Protein AF-0000000087150472 (afdb_homodimer)

Nearest PDB structures (foldseek):
  4ea3-assembly1_A  TM=4.126E-01  e=7.670E+00  Escherichia coli
  6quz-assembly1_B  TM=2.600E-01  e=6.649E+00  Thermotoga maritima MSB8
  4ea3-assembly1_A  TM=4.124E-01  e=7.670E+00  Escherichia coli
  6quz-assembly1_B  TM=2.600E-01  e=6.649E+00  Thermotoga maritima MSB8

InterPro domains:
  IPR013901 Anthrone oxygenase [PF08592] (59-153)

Sequence (322 aa):
MRQLLTSGLLWFSAIGCGLIAGLYFAFSAFIMTSLGRIDQSAGISAMNAINVDILRSLFMPLFLGTTLACAALVLLASLQWQEPGALAMICGGVIYVVGMFVVTMVFNVPLNDRLAATDPASSAAAPIWARHLTDWTFWNHVRTVASTAAMVLFMVAIAQRMRQLLTSGLLWFSAIGCGLIAGLYFAFSAFIMTSLGRIDQSAGISAMNAINVDILRSLFMPLFLGTTLACAALVLLASLQWQEPGALAMICGGVI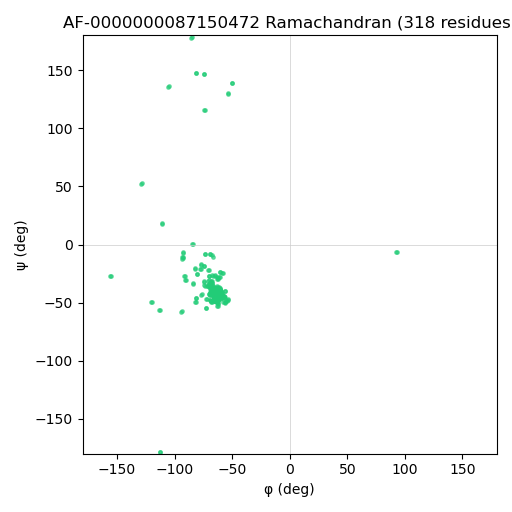YVVGMFVVTMVFNVPLNDRLAATDPASSAAAPIWARHLTDWTFWNHVRTVASTAAMVLFMVAIAQR

Radius of gyration: 20.34 Å; Cα contacts (8 Å, |Δi|>4): 509; chains: 2; bounding box: 43×60×44 Å

Solvent-accessible surface area (backbone atoms only — not comparable to full-atom values): 14847 Å² total; per-residue (Å²): 109,66,67,58,49,52,50,52,39,39,53,51,27,23,52,38,24,17,31,52,15,6,30,34,38,39,43,58,47,16,43,52,61,21,34,68,69,45,58,63,43,40,23,46,50,45,51,48,33,30,65,56,37,38,69,76,24,68,51,39,60,49,53,54,49,29,48,51,34,23,51,50,37,28,55,56,21,66,76,39,54,83,44,70,32,15,63,34,31,30,53,18,16,50,36,26,45,50,38,28,51,48,41,36,65,70,52,42,48,53,53,49,52,56,54,64,73,42,55,54,85,41,82,75,26,55,66,55,47,54,46,44,63,48,55,44,40,52,55,34,44,44,25,19,52,21,17,42,51,18,18,52,26,27,50,51,19,51,52,56,99,109,66,66,59,51,51,51,50,38,40,53,51,27,24,52,38,24,18,32,51,14,6,30,35,38,39,42,59,47,16,43,51,61,21,33,68,68,46,58,63,43,38,24,48,51,44,51,47,34,30,65,57,36,37,67,75,25,68,50,41,61,48,53,54,48,28,47,50,36,22,51,49,38,28,54,55,21,66,77,40,55,84,44,71,32,16,64,33,31,30,52,17,15,50,37,26,43,50,37,28,52,48,42,36,64,71,50,42,48,55,53,50,52,57,55,65,72,44,54,53,85,40,80,76,27,55,66,55,49,54,46,44,63,48,56,44,41,54,55,34,45,44,25,18,52,22,17,42,51,17,18,51,25,27,49,51,20,51,51,56,100

Foldseek 3Di:
DLVVLLLVLLVLLLVLLVVQLVVLCVCLVPLLVVLVVDQQLSSLVVLLVCVVVCCVDPNVCSVVVSLVSLVVLLVSLVVVVVDQLSVLSNLLSVLQNVQAVVLCVPFQVVLSVVSNPDDSPDPVNVVSSVCCSPRNSVSSVSNNVSSNSSSVSSVNRSVRD/DLVVLLLVLLVLLLVLLVVQLVVLCVCLVPLLVVLVVDQQLSSLVVLLVCVVVCCVDPNVCSVVVSLVSLVVLLVSLVVVVVDQLSVLSNLLSVLQNVQAVVLCVPFQVVLSVVSNPDDSPDPVNVVSSVCCSPRNSVSSVSNNVSSNSSSVSSVNRSVRD

Secondary structure (DSSP, 8-state):
-HHHHHHHHHHHHHHHHHHHHHHHHHIIIIIHHHHHHS-HHHHHHHHHHHHHHGGGSTHHHHHHHHHHHHHHHHHHHHHTTTSTTHHHHHHHHHHHIIIIIIHIIIIIHHHHHHHHTS-TTSTTHHHHHHHIIIIIHHHHHHHHHHHHHHHHHHHHHHHH-/-HHHHHHHHHHHHHHHHHHHHHHHHHIIIIIHHHHHHS-HHHHHHHHHHHHHHGGGSTHHHHHHHHHHHHHHHHHHHHHTTTSTTHHHHHHHHHHHIIIIIIHIIIIIHHHHHHHHTS-TTSTTHHHHHHHIIIIIHHHHHHHHHHHHHHHHHHHHHHHH-

pLDDT: mean 96.95, std 3.51, range [75.75, 98.94]

Organism: NCBI:txid2511166

Structure (mmCIF, N/CA/C/O backbone):
data_AF-0000000087150472-model_v1
#
loop_
_entity.id
_entity.type
_entity.pdbx_description
1 polymer 'DUF1772 domain-containing protein'
#
loop_
_atom_site.group_PDB
_atom_site.id
_atom_site.type_symbol
_atom_site.label_atom_id
_atom_site.label_alt_id
_atom_site.label_comp_id
_atom_site.label_asym_id
_atom_site.label_entity_id
_atom_site.label_seq_id
_atom_site.pdbx_PDB_ins_code
_atom_site.Cartn_x
_atom_site.Cartn_y
_atom_site.Cartn_z
_atom_site.occupancy
_atom_site.B_iso_or_equiv
_atom_site.auth_seq_id
_atom_site.auth_comp_id
_atom_site.auth_asym_id
_atom_site.auth_atom_id
_atom_site.pdbx_PDB_model_num
ATOM 1 N N . MET A 1 1 ? 14.82 -29.656 0.927 1 76.44 1 MET A N 1
ATOM 2 C CA . MET A 1 1 ? 15.039 -28.547 1.848 1 76.44 1 MET A CA 1
ATOM 3 C C . MET A 1 1 ? 15.203 -27.234 1.088 1 76.44 1 MET A C 1
ATOM 5 O O . MET A 1 1 ? 14.531 -26.25 1.396 1 76.44 1 MET A O 1
ATOM 9 N N . ARG A 1 2 ? 15.867 -27.266 0.11 1 79.62 2 ARG A N 1
ATOM 10 C CA . ARG A 1 2 ? 16.109 -26.078 -0.69 1 79.62 2 ARG A CA 1
ATOM 11 C C . ARG A 1 2 ? 14.844 -25.641 -1.414 1 79.62 2 ARG A C 1
ATOM 13 O O . ARG A 1 2 ? 14.57 -24.438 -1.526 1 79.62 2 ARG A O 1
ATOM 20 N N . GLN A 1 3 ? 14.039 -26.578 -1.808 1 82.81 3 GLN A N 1
ATOM 21 C CA . GLN A 1 3 ? 12.805 -26.266 -2.52 1 82.81 3 GLN A CA 1
ATOM 22 C C . GLN A 1 3 ? 11.789 -25.594 -1.597 1 82.81 3 GLN A C 1
ATOM 24 O O . GLN A 1 3 ? 11.086 -24.672 -2.008 1 82.81 3 GLN A O 1
ATOM 29 N N . LEU A 1 4 ? 11.805 -26.062 -0.369 1 87.94 4 LEU A N 1
ATOM 30 C CA . LEU A 1 4 ? 10.898 -25.469 0.61 1 87.94 4 LEU A CA 1
ATOM 31 C C . LEU A 1 4 ? 11.32 -24.047 0.954 1 87.94 4 LEU A C 1
ATOM 33 O O . LEU A 1 4 ? 10.477 -23.156 1.11 1 87.94 4 LEU A O 1
ATOM 37 N N . LEU A 1 5 ? 12.609 -23.859 1.033 1 91.75 5 LEU A N 1
ATOM 38 C CA . LEU A 1 5 ? 13.148 -22.547 1.329 1 91.75 5 LEU A CA 1
ATOM 39 C C . LEU A 1 5 ? 12.844 -21.562 0.197 1 91.75 5 LEU A C 1
ATOM 41 O O . LEU A 1 5 ? 12.375 -20.453 0.439 1 91.75 5 LEU A O 1
ATOM 45 N N . THR A 1 6 ? 13.039 -21.984 -0.989 1 94.31 6 THR A N 1
ATOM 46 C CA . THR A 1 6 ? 12.797 -21.125 -2.146 1 94.31 6 THR A CA 1
ATOM 47 C C . THR A 1 6 ? 11.312 -20.781 -2.26 1 94.31 6 THR A C 1
ATOM 49 O O . THR A 1 6 ? 10.961 -19.625 -2.533 1 94.31 6 THR A O 1
ATOM 52 N N . SER A 1 7 ? 10.539 -21.797 -2.002 1 95.62 7 SER A N 1
ATOM 53 C CA . SER A 1 7 ? 9.102 -21.562 -2.061 1 95.62 7 SER A CA 1
ATOM 54 C C . SER A 1 7 ? 8.664 -20.562 -0.995 1 95.62 7 SER A C 1
ATOM 56 O O . SER A 1 7 ? 7.879 -19.656 -1.276 1 95.62 7 SER A O 1
ATOM 58 N N . GLY A 1 8 ? 9.148 -20.719 0.208 1 97.62 8 GLY A N 1
ATOM 59 C CA . GLY A 1 8 ? 8.828 -19.781 1.281 1 97.62 8 GLY A CA 1
ATOM 60 C C . GLY A 1 8 ? 9.281 -18.359 0.994 1 97.62 8 GLY A C 1
ATOM 61 O O . GLY A 1 8 ? 8.531 -17.422 1.229 1 97.62 8 GLY A O 1
ATOM 62 N N . LEU A 1 9 ? 10.461 -18.234 0.504 1 98 9 LEU A N 1
ATOM 63 C CA . LEU A 1 9 ? 11 -16.922 0.163 1 98 9 LEU A CA 1
ATOM 64 C C . LEU A 1 9 ? 10.195 -16.281 -0.96 1 98 9 LEU A C 1
ATOM 66 O O . LEU A 1 9 ? 9.984 -15.062 -0.959 1 98 9 LEU A O 1
ATOM 70 N N . LEU A 1 10 ? 9.805 -17.109 -1.851 1 97.75 10 LEU A N 1
ATOM 71 C CA . LEU A 1 10 ? 9.047 -16.625 -2.996 1 97.75 10 LEU A CA 1
ATOM 72 C C . LEU A 1 10 ? 7.703 -16.047 -2.555 1 97.75 10 LEU A C 1
ATOM 74 O O . LEU A 1 10 ? 7.34 -14.938 -2.941 1 97.75 10 LEU A O 1
ATOM 78 N N . TRP A 1 11 ? 7.016 -16.781 -1.754 1 98.62 11 TRP A N 1
ATOM 79 C CA . TRP A 1 11 ? 5.723 -16.328 -1.252 1 98.62 11 TRP A CA 1
ATOM 80 C C . TRP A 1 11 ? 5.887 -15.078 -0.385 1 98.62 11 TRP A C 1
ATOM 82 O O . TRP A 1 11 ? 5.156 -14.102 -0.547 1 98.62 11 TRP A O 1
ATOM 92 N N . PHE A 1 12 ? 6.828 -15.094 0.468 1 98.81 12 PHE A N 1
ATOM 93 C CA . PHE A 1 12 ? 7.098 -13.953 1.333 1 98.81 12 PHE A CA 1
ATOM 94 C C . PHE A 1 12 ? 7.43 -12.719 0.507 1 98.81 12 PHE A C 1
ATOM 96 O O . PHE A 1 12 ? 6.945 -11.625 0.797 1 98.81 12 PHE A O 1
ATOM 103 N N . SER A 1 13 ? 8.234 -12.875 -0.506 1 98.88 13 SER A N 1
ATOM 104 C CA . SER A 1 13 ? 8.656 -11.75 -1.339 1 98.88 13 SER A CA 1
ATOM 105 C C . SER A 1 13 ? 7.492 -11.211 -2.16 1 98.88 13 SER A C 1
ATOM 107 O O . SER A 1 13 ? 7.359 -9.992 -2.328 1 98.88 13 SER A O 1
ATOM 109 N N . ALA A 1 14 ? 6.648 -12.109 -2.703 1 98.88 14 ALA A N 1
ATOM 110 C CA . ALA A 1 14 ? 5.496 -11.656 -3.475 1 98.88 14 ALA A CA 1
ATOM 111 C C . ALA A 1 14 ? 4.555 -10.82 -2.615 1 98.88 14 ALA A C 1
ATOM 113 O O . ALA A 1 14 ? 4.152 -9.719 -3.014 1 98.88 14 ALA A O 1
ATOM 114 N N . ILE A 1 15 ? 4.305 -11.281 -1.428 1 98.94 15 ILE A N 1
ATOM 115 C CA . ILE A 1 15 ? 3.4 -10.586 -0.516 1 98.94 15 ILE A CA 1
ATOM 116 C C . ILE A 1 15 ? 4.043 -9.281 -0.052 1 98.94 15 ILE A C 1
ATOM 118 O O . ILE A 1 15 ? 3.4 -8.227 -0.071 1 98.94 15 ILE A O 1
ATOM 122 N N . GLY A 1 16 ? 5.289 -9.391 0.354 1 98.94 16 GLY A N 1
ATOM 123 C CA . GLY A 1 16 ? 6 -8.203 0.81 1 98.94 16 GLY A CA 1
ATOM 124 C C . GLY A 1 16 ? 6.098 -7.121 -0.248 1 98.94 16 GLY A C 1
ATOM 125 O O . GLY A 1 16 ? 5.859 -5.945 0.036 1 98.94 16 GLY A O 1
ATOM 126 N N . CYS A 1 17 ? 6.438 -7.508 -1.494 1 98.94 17 CYS A N 1
ATOM 127 C CA . CYS A 1 17 ? 6.516 -6.539 -2.582 1 98.94 17 CYS A CA 1
ATOM 128 C C . CYS A 1 17 ? 5.156 -5.898 -2.838 1 98.94 17 CYS A C 1
ATOM 130 O O . CYS A 1 17 ? 5.078 -4.707 -3.15 1 98.94 17 CYS A O 1
ATOM 132 N N . GLY A 1 18 ? 4.121 -6.656 -2.727 1 98.94 18 GLY A N 1
ATOM 133 C CA . GLY A 1 18 ? 2.787 -6.105 -2.9 1 98.94 18 GLY A CA 1
ATOM 134 C C . GLY A 1 18 ? 2.43 -5.066 -1.857 1 98.94 18 GLY A C 1
ATOM 135 O O . GLY A 1 18 ? 1.93 -3.99 -2.191 1 98.94 18 GLY A O 1
ATOM 136 N N . LEU A 1 19 ? 2.664 -5.375 -0.573 1 98.94 19 LEU A N 1
ATOM 137 C CA . LEU A 1 19 ? 2.373 -4.438 0.507 1 98.94 19 LEU A CA 1
ATOM 138 C C . LEU A 1 19 ? 3.195 -3.164 0.359 1 98.94 19 LEU A C 1
ATOM 140 O O . LEU A 1 19 ? 2.672 -2.061 0.523 1 98.94 19 LEU A O 1
ATOM 144 N N . ILE A 1 20 ? 4.43 -3.334 -0.021 1 98.88 20 ILE A N 1
ATOM 145 C CA . ILE A 1 20 ? 5.328 -2.195 -0.172 1 98.88 20 ILE A CA 1
ATOM 146 C C . ILE A 1 20 ? 4.902 -1.357 -1.375 1 98.88 20 ILE A C 1
ATOM 148 O O . ILE A 1 20 ? 4.902 -0.125 -1.312 1 98.88 20 ILE A O 1
ATOM 152 N N . ALA A 1 21 ? 4.543 -2.01 -2.477 1 98.94 21 ALA A N 1
ATOM 153 C CA . ALA A 1 21 ? 4.051 -1.306 -3.658 1 98.94 21 ALA A CA 1
ATOM 154 C C . ALA A 1 21 ? 2.822 -0.462 -3.32 1 98.94 21 ALA A C 1
ATOM 156 O O . ALA A 1 21 ? 2.727 0.696 -3.732 1 98.94 21 ALA A O 1
ATOM 157 N N . GLY A 1 22 ? 1.906 -1.035 -2.562 1 98.94 22 GLY A N 1
ATOM 158 C CA . GLY A 1 22 ? 0.704 -0.317 -2.174 1 98.94 22 GLY A CA 1
ATOM 159 C C . GLY A 1 22 ? 0.988 0.893 -1.302 1 98.94 22 GLY A C 1
ATOM 160 O O . GLY A 1 22 ? 0.34 1.932 -1.443 1 98.94 22 GLY A O 1
ATOM 161 N N . LEU A 1 23 ? 1.871 0.634 -0.407 1 98.75 23 LEU A N 1
ATOM 162 C CA . LEU A 1 23 ? 2.299 1.725 0.462 1 98.75 23 LEU A CA 1
ATOM 163 C C . LEU A 1 23 ? 2.826 2.898 -0.356 1 98.75 23 LEU A C 1
ATOM 165 O O . LEU A 1 23 ? 2.396 4.039 -0.163 1 98.75 23 LEU A O 1
ATOM 169 N N . TYR A 1 24 ? 3.697 2.682 -1.27 1 98.88 24 TYR A N 1
ATOM 170 C CA . TYR A 1 24 ? 4.25 3.748 -2.096 1 98.88 24 TYR A CA 1
ATOM 171 C C . TYR A 1 24 ? 3.189 4.316 -3.031 1 98.88 24 TYR A C 1
ATOM 173 O O . TYR A 1 24 ? 3.193 5.516 -3.33 1 98.88 24 TYR A O 1
ATOM 181 N N . PHE A 1 25 ? 2.355 3.475 -3.506 1 98.94 25 PHE A N 1
ATOM 182 C CA . PHE A 1 25 ? 1.248 3.912 -4.348 1 98.94 25 PHE A CA 1
ATOM 183 C C . PHE A 1 25 ? 0.401 4.953 -3.627 1 98.94 25 PHE A C 1
ATOM 185 O O . PHE A 1 25 ? -0.038 5.934 -4.234 1 98.94 25 PHE A O 1
ATOM 192 N N . ALA A 1 26 ? 0.172 4.777 -2.35 1 98.81 26 ALA A N 1
ATOM 193 C CA . ALA A 1 26 ? -0.615 5.734 -1.577 1 98.81 26 ALA A CA 1
ATOM 194 C C . ALA A 1 26 ? 0.015 7.121 -1.621 1 98.81 26 ALA A C 1
ATOM 196 O O . ALA A 1 26 ? -0.674 8.117 -1.863 1 98.81 26 ALA A O 1
ATOM 197 N N . PHE A 1 27 ? 1.32 7.164 -1.419 1 98.81 27 PHE A N 1
ATOM 198 C CA . PHE A 1 27 ? 2.014 8.445 -1.451 1 98.81 27 PHE A CA 1
ATOM 199 C C . PHE A 1 27 ? 1.943 9.07 -2.842 1 98.81 27 PHE A C 1
ATOM 201 O O . PHE A 1 27 ? 1.673 10.266 -2.98 1 98.81 27 PHE A O 1
ATOM 208 N N . SER A 1 28 ? 2.092 8.242 -3.863 1 98.81 28 SER A N 1
ATOM 209 C CA . SER A 1 28 ? 2.131 8.727 -5.238 1 98.81 28 SER A CA 1
ATOM 210 C C . SER A 1 28 ? 0.748 9.156 -5.715 1 98.81 28 SER A C 1
ATOM 212 O O . SER A 1 28 ? 0.617 10.125 -6.469 1 98.81 28 SER A O 1
ATOM 214 N N . ALA A 1 29 ? -0.216 8.43 -5.246 1 98.62 29 ALA A N 1
ATOM 215 C CA . ALA A 1 29 ? -1.54 8.609 -5.836 1 98.62 29 ALA A CA 1
ATOM 216 C C . ALA A 1 29 ? -2.27 9.789 -5.195 1 98.62 29 ALA A C 1
ATOM 218 O O . ALA A 1 29 ? -3.018 10.5 -5.867 1 98.62 29 ALA A O 1
ATOM 219 N N . PHE A 1 30 ? -2.033 10.031 -3.861 1 98.69 30 PHE A N 1
ATOM 220 C CA . PHE A 1 30 ? -2.898 11.07 -3.318 1 98.69 30 PHE A CA 1
ATOM 221 C C . PHE A 1 30 ? -2.258 11.727 -2.1 1 98.69 30 PHE A C 1
ATOM 223 O O . PHE A 1 30 ? -2.557 12.875 -1.777 1 98.69 30 PHE A O 1
ATOM 230 N N . ILE A 1 31 ? -1.366 11.047 -1.333 1 98.81 31 ILE A N 1
ATOM 231 C CA . ILE A 1 31 ? -0.87 11.602 -0.08 1 98.81 31 ILE A CA 1
ATOM 232 C C . ILE A 1 31 ? -0.033 12.844 -0.365 1 98.81 31 ILE A C 1
ATOM 234 O O . ILE A 1 31 ? -0.244 13.898 0.248 1 98.81 31 ILE A O 1
ATOM 238 N N . MET A 1 32 ? 0.88 12.742 -1.309 1 98.75 32 MET A N 1
ATOM 239 C CA . MET A 1 32 ? 1.746 13.891 -1.574 1 98.75 32 MET A CA 1
ATOM 240 C C . MET A 1 32 ? 0.949 15.047 -2.162 1 98.75 32 MET A C 1
ATOM 242 O O . MET A 1 32 ? 1.237 16.219 -1.879 1 98.75 32 MET A O 1
ATOM 246 N N . THR A 1 33 ? -0.029 14.703 -3.021 1 98.62 33 THR A N 1
ATOM 247 C CA . THR A 1 33 ? -0.93 15.734 -3.527 1 98.62 33 THR A CA 1
ATOM 248 C C . THR A 1 33 ? -1.637 16.453 -2.379 1 98.62 33 THR A C 1
ATOM 250 O O . THR A 1 33 ? -1.695 17.672 -2.348 1 98.62 33 THR A O 1
ATOM 253 N N . SER A 1 34 ? -2.121 15.758 -1.433 1 98.75 34 SER A N 1
ATOM 254 C CA . SER A 1 34 ? -2.869 16.297 -0.302 1 98.75 34 SER A CA 1
ATOM 255 C C . SER A 1 34 ? -1.979 17.172 0.586 1 98.75 34 SER A C 1
ATOM 257 O O . SER A 1 34 ? -2.367 18.266 0.981 1 98.75 34 SER A O 1
ATOM 259 N N . LEU A 1 35 ? -0.773 16.641 0.856 1 98.38 35 LEU A N 1
ATOM 260 C CA . LEU A 1 35 ? 0.141 17.391 1.717 1 98.38 35 LEU A CA 1
ATOM 261 C C . LEU A 1 35 ? 0.612 18.672 1.033 1 98.38 35 LEU A C 1
ATOM 263 O O . LEU A 1 35 ? 0.861 19.672 1.698 1 98.38 35 LEU A O 1
ATOM 267 N N . GLY A 1 36 ? 0.704 18.625 -0.268 1 97.75 36 GLY A N 1
ATOM 268 C CA . GLY A 1 36 ? 1.103 19.797 -1.021 1 97.75 36 GLY A CA 1
ATOM 269 C C . GLY A 1 36 ? 0.011 20.844 -1.109 1 97.75 36 GLY A C 1
ATOM 270 O O . GLY A 1 36 ? 0.285 22.016 -1.407 1 97.75 36 GLY A O 1
ATOM 271 N N . ARG A 1 37 ? -1.191 20.453 -0.853 1 96.5 37 ARG A N 1
ATOM 272 C CA . ARG A 1 37 ? -2.34 21.328 -1.046 1 96.5 37 ARG A CA 1
ATOM 273 C C . ARG A 1 37 ? -2.666 22.094 0.233 1 96.5 37 ARG A C 1
ATOM 275 O O . ARG A 1 37 ? -3.24 23.188 0.182 1 96.5 37 ARG A O 1
ATOM 282 N N . ILE A 1 38 ? -2.344 21.562 1.404 1 96.62 38 ILE A N 1
ATOM 283 C CA . ILE A 1 38 ? -2.646 22.234 2.666 1 96.62 38 ILE A CA 1
ATOM 284 C C . ILE A 1 38 ? -1.534 23.234 3.004 1 96.62 38 ILE A C 1
ATOM 286 O O . ILE A 1 38 ? -0.599 23.406 2.221 1 96.62 38 ILE A O 1
ATOM 290 N N . ASP A 1 39 ? -1.711 23.922 4.094 1 95.38 39 ASP A N 1
ATOM 291 C CA . ASP A 1 39 ? -0.698 24.875 4.527 1 95.38 39 ASP A CA 1
ATOM 292 C C . ASP A 1 39 ? 0.689 24.234 4.547 1 95.38 39 ASP A C 1
ATOM 294 O O . ASP A 1 39 ? 0.85 23.109 4.996 1 95.38 39 ASP A O 1
ATOM 298 N N . GLN A 1 40 ? 1.627 25 4.094 1 95.44 40 GLN A N 1
ATOM 299 C CA . GLN A 1 40 ? 2.988 24.5 3.934 1 95.44 40 GLN A CA 1
ATOM 300 C C . GLN A 1 40 ? 3.516 23.906 5.238 1 95.44 40 GLN A C 1
ATOM 302 O O . GLN A 1 40 ? 4.066 22.812 5.254 1 95.44 40 GLN A O 1
ATOM 307 N N . SER A 1 41 ? 3.334 24.672 6.297 1 95.12 41 SER A N 1
ATOM 308 C CA . SER A 1 41 ? 3.861 24.203 7.578 1 95.12 41 SER A CA 1
ATOM 309 C C . SER A 1 41 ? 3.188 22.922 8.023 1 95.12 41 SER A C 1
ATOM 311 O O . SER A 1 41 ? 3.838 22.031 8.586 1 95.12 41 SER A O 1
ATOM 313 N N . ALA A 1 42 ? 1.91 22.781 7.754 1 95.19 42 ALA A N 1
ATOM 314 C CA . ALA A 1 42 ? 1.168 21.578 8.109 1 95.19 42 ALA A CA 1
ATOM 315 C C . ALA A 1 42 ? 1.619 20.391 7.27 1 95.19 42 ALA A C 1
ATOM 317 O O . ALA A 1 42 ? 1.79 19.281 7.789 1 95.19 42 ALA A O 1
ATOM 318 N N . GLY A 1 43 ? 1.819 20.672 5.988 1 97.44 43 GLY A N 1
ATOM 319 C CA . GLY A 1 43 ? 2.289 19.625 5.102 1 97.44 43 GLY A CA 1
ATOM 320 C C . GLY A 1 43 ? 3.668 19.094 5.465 1 97.44 43 GLY A C 1
ATOM 321 O O . GLY A 1 43 ? 3.883 17.891 5.539 1 97.44 43 GLY A O 1
ATOM 322 N N . ILE A 1 44 ? 4.57 20 5.703 1 97.44 44 ILE A N 1
ATOM 323 C CA . ILE A 1 44 ? 5.938 19.641 6.062 1 97.44 44 ILE A CA 1
ATOM 324 C C . ILE A 1 44 ? 5.945 18.922 7.406 1 97.44 44 ILE A C 1
ATOM 326 O O . ILE A 1 44 ? 6.637 17.906 7.57 1 97.44 44 ILE A O 1
ATOM 330 N N . SER A 1 45 ? 5.168 19.406 8.352 1 96.5 45 SER A N 1
ATOM 331 C CA . SER A 1 45 ? 5.086 18.766 9.672 1 96.5 45 SER A CA 1
ATOM 332 C C . SER A 1 45 ? 4.566 17.344 9.562 1 96.5 45 SER A C 1
ATOM 334 O O . SER A 1 45 ? 5.09 16.438 10.211 1 96.5 45 SER A O 1
ATOM 336 N N . ALA A 1 46 ? 3.564 17.172 8.773 1 97.69 46 ALA A N 1
ATOM 337 C CA . ALA A 1 46 ? 3.01 15.844 8.57 1 97.69 46 ALA A CA 1
ATOM 338 C C . ALA A 1 46 ? 4.039 14.906 7.938 1 97.69 46 ALA A C 1
ATOM 340 O O . ALA A 1 46 ? 4.246 13.789 8.414 1 97.69 46 ALA A O 1
ATOM 341 N N . MET A 1 47 ? 4.688 15.398 6.883 1 98.38 47 MET A N 1
ATOM 342 C CA . MET A 1 47 ? 5.664 14.57 6.18 1 98.38 47 MET A CA 1
ATOM 343 C C . MET A 1 47 ? 6.836 14.219 7.09 1 98.38 47 MET A C 1
ATOM 345 O O . MET A 1 47 ? 7.293 13.078 7.109 1 98.38 47 MET A O 1
ATOM 349 N N . ASN A 1 48 ? 7.328 15.148 7.832 1 98.12 48 ASN A N 1
ATOM 350 C CA . ASN A 1 48 ? 8.43 14.898 8.766 1 98.12 48 ASN A CA 1
ATOM 351 C C . ASN A 1 48 ? 8.023 13.914 9.852 1 98.12 48 ASN A C 1
ATOM 353 O O . ASN A 1 48 ? 8.805 13.039 10.227 1 98.12 48 ASN A O 1
ATOM 357 N N . ALA A 1 49 ? 6.824 14.055 10.352 1 98.25 49 ALA A N 1
ATOM 358 C CA . ALA A 1 49 ? 6.336 13.102 11.344 1 98.25 49 ALA A CA 1
ATOM 359 C C . ALA A 1 49 ? 6.258 11.695 10.758 1 98.25 49 ALA A C 1
ATOM 361 O O . ALA A 1 49 ? 6.645 10.719 11.414 1 98.25 49 ALA A O 1
ATOM 362 N N . ILE A 1 50 ? 5.773 11.57 9.57 1 98.56 50 ILE A N 1
ATOM 363 C CA . ILE A 1 50 ? 5.672 10.297 8.875 1 98.56 50 ILE A CA 1
ATOM 364 C C . ILE A 1 50 ? 7.059 9.68 8.719 1 98.56 50 ILE A C 1
ATOM 366 O O . ILE A 1 50 ? 7.254 8.492 8.977 1 98.56 50 ILE A O 1
ATOM 370 N N . ASN A 1 51 ? 8.031 10.531 8.305 1 98.19 51 ASN A N 1
ATOM 371 C CA . ASN A 1 51 ? 9.391 10.055 8.078 1 98.19 51 ASN A CA 1
ATOM 372 C C . ASN A 1 51 ? 10.023 9.523 9.359 1 98.19 51 ASN A C 1
ATOM 374 O O . ASN A 1 51 ? 10.836 8.609 9.32 1 98.19 51 ASN A O 1
ATOM 378 N N . VAL A 1 52 ? 9.625 10.023 10.477 1 97.62 52 VAL A N 1
ATOM 379 C CA . VAL A 1 52 ? 10.148 9.586 11.766 1 97.62 52 VAL A CA 1
ATOM 380 C C . VAL A 1 52 ? 9.438 8.305 12.203 1 97.62 52 VAL A C 1
ATOM 382 O O . VAL A 1 52 ? 10.086 7.32 12.57 1 97.62 52 VAL A O 1
ATOM 385 N N . ASP A 1 53 ? 8.172 8.281 12.086 1 98.44 53 ASP A N 1
ATOM 386 C CA . ASP A 1 53 ? 7.371 7.191 12.633 1 98.44 53 ASP A CA 1
ATOM 387 C C . ASP A 1 53 ? 7.52 5.93 11.781 1 98.44 53 ASP A C 1
ATOM 389 O O . ASP A 1 53 ? 7.426 4.812 12.297 1 98.44 53 ASP A O 1
ATOM 393 N N . ILE A 1 54 ? 7.727 6.133 10.5 1 98.25 54 ILE A N 1
ATOM 394 C CA . ILE A 1 54 ? 7.805 4.98 9.609 1 98.25 54 ILE A CA 1
ATOM 395 C C . ILE A 1 54 ? 8.969 4.086 10.023 1 98.25 54 ILE A C 1
ATOM 397 O O . ILE A 1 54 ? 8.898 2.861 9.898 1 98.25 54 ILE A O 1
ATOM 401 N N . LEU A 1 55 ? 10.047 4.621 10.641 1 97 55 LEU A N 1
ATOM 402 C CA . LEU A 1 55 ? 11.25 3.883 11.016 1 97 55 LEU A CA 1
ATOM 403 C C . LEU A 1 55 ? 11.008 3.047 12.266 1 97 55 LEU A C 1
ATOM 405 O O . LEU A 1 55 ? 11.758 2.113 12.547 1 97 55 LEU A O 1
ATOM 409 N N . ARG A 1 56 ? 9.977 3.379 12.945 1 97.62 56 ARG A N 1
ATOM 410 C CA . ARG A 1 56 ? 9.664 2.662 14.18 1 97.62 56 ARG A CA 1
ATOM 411 C C . ARG A 1 56 ? 8.406 1.82 14.023 1 97.62 56 ARG A C 1
ATOM 413 O O . ARG A 1 56 ? 7.812 1.387 15.008 1 97.62 56 ARG A O 1
ATOM 420 N N . SER A 1 57 ? 8.039 1.571 12.852 1 98.31 57 SER A N 1
ATOM 421 C CA . SER A 1 57 ? 6.801 0.85 12.578 1 98.31 57 SER A CA 1
ATOM 422 C C . SER A 1 57 ? 7.086 -0.521 11.969 1 98.31 57 SER A C 1
ATOM 424 O O . SER A 1 57 ? 8.242 -0.905 11.805 1 98.31 57 SER A O 1
ATOM 426 N N . LEU A 1 58 ? 5.996 -1.258 11.648 1 97.88 58 LEU A N 1
ATOM 427 C CA . LEU A 1 58 ? 6.086 -2.588 11.047 1 97.88 58 LEU A CA 1
ATOM 428 C C . LEU A 1 58 ? 6.602 -2.508 9.617 1 97.88 58 LEU A C 1
ATOM 430 O O . LEU A 1 58 ? 6.945 -3.529 9.016 1 97.88 58 LEU A O 1
ATOM 434 N N . PHE A 1 59 ? 6.684 -1.296 9.172 1 98.25 59 PHE A N 1
ATOM 435 C CA . PHE A 1 59 ? 7.25 -1.106 7.844 1 98.25 59 PHE A CA 1
ATOM 436 C C . PHE A 1 59 ? 8.703 -1.551 7.805 1 98.25 59 PHE A C 1
ATOM 438 O O . PHE A 1 59 ? 9.148 -2.172 6.832 1 98.25 59 PHE A O 1
ATOM 445 N N . MET A 1 60 ? 9.477 -1.249 8.852 1 97.88 60 MET A N 1
ATOM 446 C CA . MET A 1 60 ? 10.922 -1.443 8.805 1 97.88 60 MET A CA 1
ATOM 447 C C . MET A 1 60 ? 11.266 -2.924 8.695 1 97.88 60 MET A C 1
ATOM 449 O O . MET A 1 60 ? 12.023 -3.322 7.805 1 97.88 60 MET A O 1
ATOM 453 N N . PRO A 1 61 ? 10.688 -3.795 9.523 1 98.38 61 PRO A N 1
ATOM 454 C CA . PRO A 1 61 ? 11 -5.211 9.312 1 98.38 61 PRO A CA 1
ATOM 455 C C . PRO A 1 61 ? 10.461 -5.746 7.988 1 98.38 61 PRO A C 1
ATOM 457 O O . PRO A 1 61 ? 11.078 -6.629 7.383 1 98.38 61 PRO A O 1
ATOM 460 N N . LEU A 1 62 ? 9.305 -5.324 7.52 1 98.69 62 LEU A N 1
ATOM 461 C CA . LEU A 1 62 ? 8.781 -5.727 6.219 1 98.69 62 LEU A CA 1
ATOM 462 C C . LEU A 1 62 ? 9.719 -5.281 5.098 1 98.69 62 LEU A C 1
ATOM 464 O O . LEU A 1 62 ? 10 -6.055 4.18 1 98.69 62 LEU A O 1
ATOM 468 N N . PHE A 1 63 ? 10.18 -4.035 5.223 1 98.69 63 PHE A N 1
ATOM 469 C CA . PHE A 1 63 ? 11.07 -3.428 4.238 1 98.69 63 PHE A CA 1
ATOM 470 C C . PHE A 1 63 ? 12.391 -4.184 4.164 1 98.69 63 PHE A C 1
ATOM 472 O O . PHE A 1 63 ? 12.812 -4.605 3.084 1 98.69 63 PHE A O 1
ATOM 479 N N . LEU A 1 64 ? 13.023 -4.379 5.258 1 98.44 64 LEU A N 1
ATOM 480 C CA . LEU A 1 64 ? 14.312 -5.059 5.301 1 98.44 64 LEU A CA 1
ATOM 481 C C . LEU A 1 64 ? 14.156 -6.539 4.965 1 98.44 64 LEU A C 1
ATOM 483 O O . LEU A 1 64 ? 14.961 -7.094 4.207 1 98.44 64 LEU A O 1
ATOM 487 N N . GLY A 1 65 ? 13.125 -7.133 5.543 1 98.69 65 GLY A N 1
ATOM 488 C CA . GLY A 1 65 ? 12.891 -8.547 5.281 1 98.69 65 GLY A CA 1
ATOM 489 C C . GLY A 1 65 ? 12.625 -8.844 3.816 1 98.69 65 GLY A C 1
ATOM 490 O O . GLY A 1 65 ? 13.172 -9.805 3.268 1 98.69 65 GLY A O 1
ATOM 491 N N . THR A 1 66 ? 11.797 -8.07 3.217 1 98.88 66 THR A N 1
ATOM 492 C CA . THR A 1 66 ? 11.484 -8.273 1.805 1 98.88 66 THR A CA 1
ATOM 493 C C . THR A 1 66 ? 12.727 -8.039 0.942 1 98.88 66 THR A C 1
ATOM 495 O O . THR A 1 66 ? 12.969 -8.773 -0.018 1 98.88 66 THR A O 1
ATOM 498 N N . THR A 1 67 ? 13.5 -7.051 1.277 1 98.81 67 THR A N 1
ATOM 499 C CA . THR A 1 67 ? 14.719 -6.754 0.534 1 98.81 67 THR A CA 1
ATOM 500 C C . THR A 1 67 ? 15.703 -7.926 0.615 1 98.81 67 THR A C 1
ATOM 502 O O . THR A 1 67 ? 16.234 -8.359 -0.404 1 98.81 67 THR A O 1
ATOM 505 N N . LEU A 1 68 ? 15.883 -8.477 1.792 1 98.75 68 LEU A N 1
ATOM 506 C CA . LEU A 1 68 ? 16.797 -9.602 1.987 1 98.75 68 LEU A CA 1
ATOM 507 C C . LEU A 1 68 ? 16.266 -10.844 1.282 1 98.75 68 LEU A C 1
ATOM 509 O O . LEU A 1 68 ? 17.047 -11.602 0.694 1 98.75 68 LEU A O 1
ATOM 513 N N . ALA A 1 69 ? 15.008 -11.039 1.363 1 98.81 69 ALA A N 1
ATOM 514 C CA . ALA A 1 69 ? 14.406 -12.188 0.689 1 98.81 69 ALA A CA 1
ATOM 515 C C . ALA A 1 69 ? 14.594 -12.094 -0.822 1 98.81 69 ALA A C 1
ATOM 517 O O . ALA A 1 69 ? 14.922 -13.086 -1.475 1 98.81 69 ALA A O 1
ATOM 518 N N . CYS A 1 70 ? 14.359 -10.914 -1.344 1 98.81 70 CYS A N 1
ATOM 519 C CA . CYS A 1 70 ? 14.539 -10.703 -2.777 1 98.81 70 CYS A CA 1
ATOM 520 C C . CYS A 1 70 ? 15.984 -10.938 -3.189 1 98.81 70 CYS A C 1
ATOM 522 O O . CYS A 1 70 ? 16.25 -11.57 -4.207 1 98.81 70 CYS A O 1
ATOM 524 N N . ALA A 1 71 ? 16.938 -10.453 -2.422 1 98.69 71 ALA A N 1
ATOM 525 C CA . ALA A 1 71 ? 18.359 -10.664 -2.701 1 98.69 71 ALA A CA 1
ATOM 526 C C . ALA A 1 71 ? 18.703 -12.148 -2.648 1 98.69 71 ALA A C 1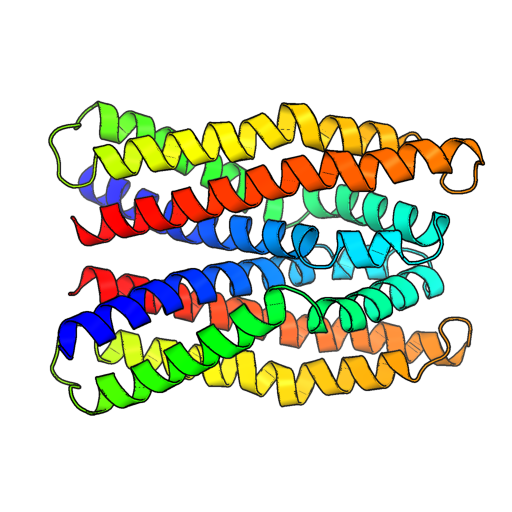
ATOM 528 O O . ALA A 1 71 ? 19.453 -12.648 -3.494 1 98.69 71 ALA A O 1
ATOM 529 N N . ALA A 1 72 ? 18.188 -12.82 -1.638 1 98.5 72 ALA A N 1
ATOM 530 C CA . ALA A 1 72 ? 18.422 -14.258 -1.504 1 98.5 72 ALA A CA 1
ATOM 531 C C . ALA A 1 72 ? 17.875 -15.016 -2.709 1 98.5 72 ALA A C 1
ATOM 533 O O . ALA A 1 72 ? 18.484 -15.969 -3.186 1 98.5 72 ALA A O 1
ATOM 534 N N . LEU A 1 73 ? 16.734 -14.578 -3.197 1 98.25 73 LEU A N 1
ATOM 535 C CA . LEU A 1 73 ? 16.125 -15.242 -4.344 1 98.25 73 LEU A CA 1
ATOM 536 C C . LEU A 1 73 ? 16.984 -15.055 -5.594 1 98.25 73 LEU A C 1
ATOM 538 O O . LEU A 1 73 ? 17.078 -15.961 -6.426 1 98.25 73 LEU A O 1
ATOM 542 N N . VAL A 1 74 ? 17.547 -13.852 -5.746 1 98.12 74 VAL A N 1
ATOM 543 C CA . VAL A 1 74 ? 18.438 -13.625 -6.875 1 98.12 74 VAL A CA 1
ATOM 544 C C . VAL A 1 74 ? 19.625 -14.602 -6.805 1 98.12 74 VAL A C 1
ATOM 546 O O . VAL A 1 74 ? 19.953 -15.25 -7.801 1 98.12 74 VAL A O 1
ATOM 549 N N . LEU A 1 75 ? 20.188 -14.805 -5.633 1 97.31 75 LEU A N 1
ATOM 550 C CA . LEU A 1 75 ? 21.344 -15.68 -5.457 1 97.31 75 LEU A CA 1
ATOM 551 C C . LEU A 1 75 ? 20.953 -17.141 -5.699 1 97.31 75 LEU A C 1
ATOM 553 O O . LEU A 1 75 ? 21.625 -17.844 -6.457 1 97.31 75 LEU A O 1
ATOM 557 N N . LEU A 1 76 ? 19.891 -17.594 -5.102 1 96 76 LEU A N 1
ATOM 558 C CA . LEU A 1 76 ? 19.453 -18.984 -5.215 1 96 76 LEU A CA 1
ATOM 559 C C . LEU A 1 76 ? 19.062 -19.312 -6.652 1 96 76 LEU A C 1
ATOM 561 O O . LEU A 1 76 ? 19.406 -20.391 -7.156 1 96 76 LEU A O 1
ATOM 565 N N . ALA A 1 77 ? 18.375 -18.391 -7.266 1 95.44 77 ALA A N 1
ATOM 566 C CA . ALA A 1 77 ? 17.906 -18.625 -8.633 1 95.44 77 ALA A CA 1
ATOM 567 C C . ALA A 1 77 ? 19.078 -18.594 -9.609 1 95.44 77 ALA A C 1
ATOM 569 O O . ALA A 1 77 ? 19.062 -19.312 -10.625 1 95.44 77 ALA A O 1
ATOM 570 N N . SER A 1 78 ? 20.078 -17.812 -9.312 1 95.38 78 SER A N 1
ATOM 571 C CA . SER A 1 78 ? 21.25 -17.766 -10.18 1 95.38 78 SER A CA 1
ATOM 572 C C . SER A 1 78 ? 22.016 -19.078 -10.148 1 95.38 78 SER A C 1
ATOM 574 O O . SER A 1 78 ? 22.641 -19.469 -11.141 1 95.38 78 SER A O 1
ATOM 576 N N . LEU A 1 79 ? 21.906 -19.828 -9.039 1 93.19 79 LEU A N 1
ATOM 577 C CA . LEU A 1 79 ? 22.562 -21.125 -8.891 1 93.19 79 LEU A CA 1
ATOM 578 C C . LEU A 1 79 ? 21.75 -22.234 -9.562 1 93.19 79 LEU A C 1
ATOM 580 O O . LEU A 1 79 ? 22.297 -23.281 -9.891 1 93.19 79 LEU A O 1
ATOM 584 N N . GLN A 1 80 ? 20.5 -21.969 -9.766 1 89.31 80 GLN A N 1
ATOM 585 C CA . GLN A 1 80 ? 19.609 -22.938 -10.398 1 89.31 80 GLN A CA 1
ATOM 586 C C . GLN A 1 80 ? 18.844 -22.297 -11.547 1 89.31 80 GLN A C 1
ATOM 588 O O . GLN A 1 80 ? 17.609 -22.391 -11.609 1 89.31 80 GLN A O 1
ATOM 593 N N . TRP A 1 81 ? 19.562 -21.703 -12.391 1 88.12 81 TRP A N 1
ATOM 594 C CA . TRP A 1 81 ? 18.969 -20.844 -13.406 1 88.12 81 TRP A CA 1
ATOM 595 C C . TRP A 1 81 ? 18.141 -21.656 -14.391 1 88.12 81 TRP A C 1
ATOM 597 O O . TRP A 1 81 ? 17.281 -21.094 -15.086 1 88.12 81 TRP A O 1
ATOM 607 N N . GLN A 1 82 ? 18.219 -22.953 -14.359 1 91.19 82 GLN A N 1
ATOM 608 C CA . GLN A 1 82 ? 17.5 -23.797 -15.312 1 91.19 82 GLN A CA 1
ATOM 609 C C . GLN A 1 82 ? 16.141 -24.219 -14.766 1 91.19 82 GLN A C 1
ATOM 611 O O . GLN A 1 82 ? 15.297 -24.719 -15.508 1 91.19 82 GLN A O 1
ATOM 616 N N . GLU A 1 83 ? 15.93 -24 -13.547 1 91.44 83 GLU A N 1
ATOM 617 C CA . GLU A 1 83 ? 14.664 -24.375 -12.93 1 91.44 83 GLU A CA 1
ATOM 618 C C . GLU A 1 83 ? 13.539 -23.422 -13.336 1 91.44 83 GLU A C 1
ATOM 620 O O . GLU A 1 83 ? 13.789 -22.266 -13.633 1 91.44 83 GLU A O 1
ATOM 625 N N . PRO A 1 84 ? 12.398 -23.984 -13.43 1 93.38 84 PRO A N 1
ATOM 626 C CA . PRO A 1 84 ? 11.258 -23.141 -13.773 1 93.38 84 PRO A CA 1
ATOM 627 C C . PRO A 1 84 ? 11.109 -21.938 -12.836 1 93.38 84 PRO A C 1
ATOM 629 O O . PRO A 1 84 ? 11.266 -22.078 -11.617 1 93.38 84 PRO A O 1
ATOM 632 N N . GLY A 1 85 ? 10.969 -20.688 -13.398 1 95.81 85 GLY A N 1
ATOM 633 C CA . GLY A 1 85 ? 10.703 -19.5 -12.617 1 95.81 85 GLY A CA 1
ATOM 634 C C . GLY A 1 85 ? 11.969 -18.75 -12.219 1 95.81 85 GLY A C 1
ATOM 635 O O . GLY A 1 85 ? 11.906 -17.656 -11.648 1 95.81 85 GLY A O 1
ATOM 636 N N . ALA A 1 86 ? 13.094 -19.375 -12.539 1 96.56 86 ALA A N 1
ATOM 637 C CA . ALA A 1 86 ? 14.359 -18.797 -12.086 1 96.56 86 ALA A CA 1
ATOM 638 C C . ALA A 1 86 ? 14.562 -17.406 -12.664 1 96.56 86 ALA A C 1
ATOM 640 O O . ALA A 1 86 ? 14.969 -16.484 -11.945 1 96.56 86 ALA A O 1
ATOM 641 N N . LEU A 1 87 ? 14.273 -17.234 -13.906 1 97.38 87 LEU A N 1
ATOM 642 C CA . LEU A 1 87 ? 14.469 -15.938 -14.547 1 97.38 87 LEU A CA 1
ATOM 643 C C . LEU A 1 87 ? 13.547 -14.891 -13.93 1 97.38 87 LEU A C 1
ATOM 645 O O . LEU A 1 87 ? 13.969 -13.75 -13.695 1 97.38 87 LEU A O 1
ATOM 649 N N . ALA A 1 88 ? 12.312 -15.266 -13.703 1 98.25 88 ALA A N 1
ATOM 650 C CA . ALA A 1 88 ? 11.367 -14.359 -13.062 1 98.25 88 ALA A CA 1
ATOM 651 C C . ALA A 1 88 ? 11.836 -13.984 -11.656 1 98.25 88 ALA A C 1
ATOM 653 O O . ALA A 1 88 ? 11.703 -12.828 -11.242 1 98.25 88 ALA A O 1
ATOM 654 N N . MET A 1 89 ? 12.375 -14.922 -10.938 1 98.25 89 MET A N 1
ATOM 655 C CA . MET A 1 89 ? 12.898 -14.664 -9.602 1 98.25 89 MET A CA 1
ATOM 656 C C . MET A 1 89 ? 14.07 -13.688 -9.648 1 98.25 89 MET A C 1
ATOM 658 O O . MET A 1 89 ? 14.133 -12.758 -8.844 1 98.25 89 MET A O 1
ATOM 662 N N . ILE A 1 90 ? 14.945 -13.922 -10.562 1 98.5 90 ILE A N 1
ATOM 663 C CA . ILE A 1 90 ? 16.141 -13.078 -10.688 1 98.5 90 ILE A CA 1
ATOM 664 C C . ILE A 1 90 ? 15.727 -11.664 -11.078 1 98.5 90 ILE A C 1
ATOM 666 O O . ILE A 1 90 ? 16.125 -10.695 -10.422 1 98.5 90 ILE A O 1
ATOM 670 N N . CYS A 1 91 ? 14.883 -11.523 -12.086 1 98.69 91 CYS A N 1
ATOM 671 C CA . CYS A 1 91 ? 14.445 -10.219 -12.555 1 98.69 91 CYS A CA 1
ATOM 672 C C . CYS A 1 91 ? 13.664 -9.484 -11.477 1 98.69 91 CYS A C 1
ATOM 674 O O . CYS A 1 91 ? 13.914 -8.305 -11.219 1 98.69 91 CYS A O 1
ATOM 676 N N . GLY A 1 92 ? 12.766 -10.234 -10.812 1 98.81 92 GLY A N 1
ATOM 677 C CA . GLY A 1 92 ? 12 -9.617 -9.742 1 98.81 92 GLY A CA 1
ATOM 678 C C . GLY A 1 92 ? 12.859 -9.117 -8.602 1 98.81 92 GLY A C 1
ATOM 679 O O . GLY A 1 92 ? 12.68 -7.996 -8.125 1 98.81 92 GLY A O 1
ATOM 680 N N . GLY A 1 93 ? 13.766 -9.938 -8.195 1 98.88 93 GLY A N 1
ATOM 681 C CA . GLY A 1 93 ? 14.664 -9.547 -7.117 1 98.88 93 GLY A CA 1
ATOM 682 C C . GLY A 1 93 ? 15.523 -8.352 -7.469 1 98.88 93 GLY A C 1
ATOM 683 O O . GLY A 1 93 ? 15.664 -7.422 -6.668 1 98.88 93 GLY A O 1
ATOM 684 N N . VAL A 1 94 ? 16.078 -8.344 -8.656 1 98.88 94 VAL A N 1
ATOM 685 C CA . VAL A 1 94 ? 16.953 -7.266 -9.086 1 98.88 94 VAL A CA 1
ATOM 686 C C . VAL A 1 94 ? 16.156 -5.969 -9.203 1 98.88 94 VAL A C 1
ATOM 688 O O . VAL A 1 94 ? 16.594 -4.918 -8.734 1 98.88 94 VAL A O 1
ATOM 691 N N . ILE A 1 95 ? 14.984 -6.062 -9.805 1 98.94 95 ILE A N 1
ATOM 692 C CA . ILE A 1 95 ? 14.125 -4.895 -9.961 1 98.94 95 ILE A CA 1
ATOM 693 C C . ILE A 1 95 ? 13.781 -4.32 -8.594 1 98.94 95 ILE A C 1
ATOM 695 O O . ILE A 1 95 ? 13.805 -3.102 -8.398 1 98.94 95 ILE A O 1
ATOM 699 N N . TYR A 1 96 ? 13.469 -5.184 -7.656 1 98.88 96 TYR A N 1
ATOM 700 C CA . TYR A 1 96 ? 13.094 -4.715 -6.328 1 98.88 96 TYR A CA 1
ATOM 701 C C . TYR A 1 96 ? 14.289 -4.09 -5.613 1 98.88 96 TYR A C 1
ATOM 703 O O . TYR A 1 96 ? 14.188 -2.986 -5.07 1 98.88 96 TYR A O 1
ATOM 711 N N . VAL A 1 97 ? 15.414 -4.766 -5.594 1 98.81 97 VAL A N 1
ATOM 712 C CA . VAL A 1 97 ? 16.562 -4.297 -4.832 1 98.81 97 VAL A CA 1
ATOM 713 C C . VAL A 1 97 ? 17.078 -2.988 -5.43 1 98.81 97 VAL A C 1
ATOM 715 O O . VAL A 1 97 ? 17.328 -2.023 -4.703 1 98.81 97 VAL A O 1
ATOM 718 N N . VAL A 1 98 ? 17.141 -2.871 -6.727 1 98.75 98 VAL A N 1
ATOM 719 C CA . VAL A 1 98 ? 17.703 -1.68 -7.363 1 98.75 98 VAL A CA 1
ATOM 720 C C . VAL A 1 98 ? 16.625 -0.586 -7.418 1 98.75 98 VAL A C 1
ATOM 722 O O . VAL A 1 98 ? 16.859 0.538 -6.965 1 98.75 98 VAL A O 1
ATOM 725 N N . GLY A 1 99 ? 15.461 -0.932 -7.895 1 98.81 99 GLY A N 1
ATOM 726 C CA . GLY A 1 99 ? 14.422 0.048 -8.18 1 98.81 99 GLY A CA 1
ATOM 727 C C . GLY A 1 99 ? 13.703 0.531 -6.93 1 98.81 99 GLY A C 1
ATOM 728 O O . GLY A 1 99 ? 13.055 1.578 -6.949 1 98.81 99 GLY A O 1
ATOM 729 N N . MET A 1 100 ? 13.789 -0.246 -5.918 1 98.56 100 MET A N 1
ATOM 730 C CA . MET A 1 100 ? 13.109 0.15 -4.684 1 98.56 100 MET A CA 1
ATOM 731 C C . MET A 1 100 ? 14.117 0.452 -3.582 1 98.56 100 MET A C 1
ATOM 733 O O . MET A 1 100 ? 14.203 1.584 -3.102 1 98.56 100 MET A O 1
ATOM 737 N N . PHE A 1 101 ? 14.992 -0.434 -3.227 1 98.5 101 PHE A N 1
ATOM 738 C CA . PHE A 1 101 ? 15.875 -0.264 -2.076 1 98.5 101 PHE A CA 1
ATOM 739 C C . PHE A 1 101 ? 16.953 0.771 -2.369 1 98.5 101 PHE A C 1
ATOM 741 O O . PHE A 1 101 ? 17.125 1.729 -1.612 1 98.5 101 PHE A O 1
ATOM 748 N N . VAL A 1 102 ? 17.703 0.585 -3.465 1 98.75 102 VAL A N 1
ATOM 749 C CA . VAL A 1 102 ? 18.781 1.509 -3.807 1 98.75 102 VAL A CA 1
ATOM 750 C C . VAL A 1 102 ? 18.203 2.9 -4.062 1 98.75 102 VAL A C 1
ATOM 752 O O . VAL A 1 102 ? 18.75 3.9 -3.596 1 98.75 102 VAL A O 1
ATOM 755 N N . VAL A 1 103 ? 17.078 2.955 -4.766 1 98.81 103 VAL A N 1
ATOM 756 C CA . VAL A 1 103 ? 16.422 4.23 -5.039 1 98.81 103 VAL A CA 1
ATOM 757 C C . VAL A 1 103 ? 16.047 4.914 -3.729 1 98.81 103 VAL A C 1
ATOM 759 O O . VAL A 1 103 ? 16.203 6.129 -3.586 1 98.81 103 VAL A O 1
ATOM 762 N N . THR A 1 104 ? 15.578 4.168 -2.768 1 98.75 104 THR A N 1
ATOM 763 C CA . THR A 1 104 ? 15.219 4.727 -1.471 1 98.75 104 THR A CA 1
ATOM 764 C C . THR A 1 104 ? 16.438 5.336 -0.784 1 98.75 104 THR A C 1
ATOM 766 O O . THR A 1 104 ? 16.391 6.488 -0.349 1 98.75 104 THR A O 1
ATOM 769 N N . MET A 1 105 ? 17.5 4.625 -0.767 1 98.19 105 MET A N 1
ATOM 770 C CA . MET A 1 105 ? 18.688 5.02 -0.028 1 98.19 105 MET A CA 1
ATOM 771 C C . MET A 1 105 ? 19.375 6.203 -0.703 1 98.19 105 MET A C 1
ATOM 773 O O . MET A 1 105 ? 19.906 7.086 -0.027 1 98.19 105 MET A O 1
ATOM 777 N N . VAL A 1 106 ? 19.344 6.215 -1.996 1 98.5 106 VAL A N 1
ATOM 778 C CA . VAL A 1 106 ? 20.156 7.16 -2.746 1 98.5 106 VAL A CA 1
ATOM 779 C C . VAL A 1 106 ? 19.375 8.445 -2.99 1 98.5 106 VAL A C 1
ATOM 781 O O . VAL A 1 106 ? 19.953 9.539 -3.029 1 98.5 106 VAL A O 1
ATOM 784 N N . PHE A 1 107 ? 18.047 8.328 -3.109 1 98.56 107 PHE A N 1
ATOM 785 C CA . PHE A 1 107 ? 17.297 9.508 -3.553 1 98.56 107 PHE A CA 1
ATOM 786 C C . PHE A 1 107 ? 16.281 9.938 -2.504 1 98.56 107 PHE A C 1
ATOM 788 O O . PHE A 1 107 ? 16.281 11.086 -2.072 1 98.56 107 PHE A O 1
ATOM 795 N N . ASN A 1 108 ? 15.477 9.086 -1.976 1 98.69 108 ASN A N 1
ATOM 796 C CA . ASN A 1 108 ? 14.367 9.477 -1.111 1 98.69 108 ASN A CA 1
ATOM 797 C C . ASN A 1 108 ? 14.844 9.844 0.29 1 98.69 108 ASN A C 1
ATOM 799 O O . ASN A 1 108 ? 14.406 10.836 0.864 1 98.69 108 ASN A O 1
ATOM 803 N N . VAL A 1 109 ? 15.758 9.023 0.827 1 98.31 109 VAL A N 1
ATOM 804 C CA . VAL A 1 109 ? 16.219 9.242 2.193 1 98.31 109 VAL A CA 1
ATOM 805 C C . VAL A 1 109 ? 16.953 10.586 2.285 1 98.31 109 VAL A C 1
ATOM 807 O O . VAL A 1 109 ? 16.688 11.383 3.184 1 98.31 109 VAL A O 1
ATOM 810 N N . PRO A 1 110 ? 17.844 10.922 1.381 1 98.19 110 PRO A N 1
ATOM 811 C CA . PRO A 1 110 ? 18.5 12.234 1.447 1 98.19 110 PRO A CA 1
ATOM 812 C C . PRO A 1 110 ? 17.516 13.391 1.332 1 98.19 110 PRO A C 1
ATOM 814 O O . PRO A 1 110 ? 17.703 14.43 1.968 1 98.19 110 PRO A O 1
ATOM 817 N N . LEU A 1 111 ? 16.469 13.281 0.525 1 98.19 111 LEU A N 1
ATOM 818 C CA . LEU A 1 111 ? 15.453 14.32 0.404 1 98.19 111 LEU A CA 1
ATOM 819 C C . LEU A 1 111 ? 14.672 14.469 1.704 1 98.19 111 LEU A C 1
ATOM 821 O O . LEU A 1 111 ? 14.328 15.578 2.104 1 98.19 111 LEU A O 1
ATOM 825 N N . ASN A 1 112 ? 14.422 13.359 2.35 1 98.31 112 ASN A N 1
ATOM 826 C CA . ASN A 1 112 ? 13.805 13.414 3.668 1 98.31 112 ASN A CA 1
ATOM 827 C C . ASN A 1 112 ? 14.68 14.156 4.672 1 98.31 112 ASN A C 1
ATOM 829 O O . ASN A 1 112 ? 14.18 14.945 5.477 1 98.31 112 ASN A O 1
ATOM 833 N N . ASP A 1 113 ? 15.953 13.859 4.68 1 97.81 113 ASP A N 1
ATOM 834 C CA . ASP A 1 113 ? 16.906 14.484 5.59 1 97.81 113 ASP A CA 1
ATOM 835 C C . ASP A 1 113 ? 16.969 16 5.371 1 97.81 113 ASP A C 1
ATOM 837 O O . ASP A 1 113 ? 17.031 16.766 6.332 1 97.81 113 ASP A O 1
ATOM 841 N N . ARG A 1 114 ? 16.969 16.422 4.148 1 96.75 114 ARG A N 1
ATOM 842 C CA . ARG A 1 114 ? 16.984 17.844 3.832 1 96.75 114 ARG A CA 1
ATOM 843 C C . ARG A 1 114 ? 15.719 18.531 4.348 1 96.75 114 ARG A C 1
ATOM 845 O O . ARG A 1 114 ? 15.781 19.641 4.883 1 96.75 114 ARG A O 1
ATOM 852 N N . LEU A 1 115 ? 14.594 17.859 4.164 1 97.12 115 LEU A N 1
ATOM 853 C CA . LEU A 1 115 ? 13.336 18.422 4.641 1 97.12 115 LEU A CA 1
ATOM 854 C C . LEU A 1 115 ? 13.336 18.547 6.16 1 97.12 115 LEU A C 1
ATOM 856 O O . LEU A 1 115 ? 12.891 19.547 6.703 1 97.12 115 LEU A O 1
ATOM 860 N N . ALA A 1 116 ? 13.859 17.547 6.82 1 96.44 116 ALA A N 1
ATOM 861 C CA . ALA A 1 116 ? 13.891 17.5 8.281 1 96.44 116 ALA A CA 1
ATOM 862 C C . ALA A 1 116 ? 14.766 18.625 8.836 1 96.44 116 ALA A C 1
ATOM 864 O O . ALA A 1 116 ? 14.539 19.109 9.945 1 96.44 116 ALA A O 1
ATOM 865 N N . ALA A 1 117 ? 15.711 19.062 8.094 1 95.69 117 ALA A N 1
ATOM 866 C CA . ALA A 1 117 ? 16.672 20.094 8.523 1 95.69 117 ALA A CA 1
ATOM 867 C C . ALA A 1 117 ? 16.094 21.484 8.312 1 95.69 117 ALA A C 1
ATOM 869 O O . ALA A 1 117 ? 16.734 22.484 8.664 1 95.69 117 ALA A O 1
ATOM 870 N N . THR A 1 118 ? 14.922 21.516 7.824 1 93.06 118 THR A N 1
ATOM 871 C CA . THR A 1 118 ? 14.32 22.797 7.484 1 93.06 118 THR A CA 1
ATOM 872 C C . THR A 1 118 ? 13.258 23.188 8.508 1 93.06 118 THR A C 1
ATOM 874 O O . THR A 1 118 ? 12.453 22.359 8.922 1 93.06 118 THR A O 1
ATOM 877 N N . ASP A 1 119 ? 13.281 24.453 8.922 1 92.19 119 ASP A N 1
ATOM 878 C CA . ASP A 1 119 ? 12.195 24.984 9.75 1 92.19 119 ASP A CA 1
ATOM 879 C C . ASP A 1 119 ? 10.938 25.219 8.914 1 92.19 119 ASP A C 1
ATOM 881 O O . ASP A 1 119 ? 10.906 26.094 8.055 1 92.19 119 ASP A O 1
ATOM 885 N N . PRO A 1 120 ? 9.914 24.484 9.242 1 91.25 120 PRO A N 1
ATOM 886 C CA . PRO A 1 120 ? 8.703 24.547 8.43 1 91.25 120 PRO A CA 1
ATOM 887 C C . PRO A 1 120 ? 8.125 25.953 8.336 1 91.25 120 PRO A C 1
ATOM 889 O O . PRO A 1 120 ? 7.418 26.281 7.379 1 91.25 120 PRO A O 1
ATOM 892 N N . ALA A 1 121 ? 8.367 26.797 9.227 1 87.62 121 ALA A N 1
ATOM 893 C CA . ALA A 1 121 ? 7.785 28.125 9.305 1 87.62 121 ALA A CA 1
ATOM 894 C C . ALA A 1 121 ? 8.68 29.156 8.617 1 87.62 121 ALA A C 1
ATOM 896 O O . ALA A 1 121 ? 8.281 30.312 8.43 1 87.62 121 ALA A O 1
ATOM 897 N N . SER A 1 122 ? 9.852 28.719 8.227 1 90.06 122 SER A N 1
ATOM 898 C CA . SER A 1 122 ? 10.789 29.656 7.621 1 90.06 122 SER A CA 1
ATOM 899 C C . SER A 1 122 ? 10.484 29.875 6.145 1 90.06 122 SER A C 1
ATOM 901 O O . SER A 1 122 ? 9.945 28.984 5.48 1 90.06 122 SER A O 1
ATOM 903 N N . SER A 1 123 ? 10.75 31.047 5.66 1 89.06 123 SER A N 1
ATOM 904 C CA . SER A 1 123 ? 10.57 31.344 4.242 1 89.06 123 SER A CA 1
ATOM 905 C C . SER A 1 123 ? 11.453 30.453 3.373 1 89.06 123 SER A C 1
ATOM 907 O O . SER A 1 123 ? 11.156 30.234 2.199 1 89.06 123 SER A O 1
ATOM 909 N N . ALA A 1 124 ? 12.484 29.984 3.965 1 91.94 124 ALA A N 1
ATOM 910 C CA . ALA A 1 124 ? 13.438 29.156 3.238 1 91.94 124 ALA A CA 1
ATOM 911 C C . ALA A 1 124 ? 12.852 27.766 2.979 1 91.94 124 ALA A C 1
ATOM 913 O O . ALA A 1 124 ? 13.383 27 2.17 1 91.94 124 ALA A O 1
ATOM 914 N N . ALA A 1 125 ? 11.695 27.484 3.574 1 94.44 125 ALA A N 1
ATOM 915 C CA . ALA A 1 125 ? 11.109 26.156 3.492 1 94.44 125 ALA A CA 1
ATOM 916 C C . ALA A 1 125 ? 10.375 25.953 2.17 1 94.44 125 ALA A C 1
ATOM 918 O O . ALA A 1 125 ? 10.266 24.844 1.67 1 94.44 125 ALA A O 1
ATOM 919 N N . ALA A 1 126 ? 9.93 27.031 1.582 1 95.06 126 ALA A N 1
ATOM 920 C CA . ALA A 1 126 ? 9.039 26.953 0.429 1 95.06 126 ALA A CA 1
ATOM 921 C C . ALA A 1 126 ? 9.719 26.25 -0.742 1 95.06 126 ALA A C 1
ATOM 923 O O . ALA A 1 126 ? 9.188 25.266 -1.278 1 95.06 126 ALA A O 1
ATOM 924 N N . PRO A 1 127 ? 10.93 26.672 -1.109 1 95.75 127 PRO A N 1
ATOM 925 C CA . PRO A 1 127 ? 11.562 26 -2.238 1 95.75 127 PRO A CA 1
ATOM 926 C C . PRO A 1 127 ? 11.953 24.562 -1.917 1 95.75 127 PRO A C 1
ATOM 928 O O . PRO A 1 127 ? 11.938 23.703 -2.803 1 95.75 127 PRO A O 1
ATOM 931 N N . ILE A 1 128 ? 12.305 24.25 -0.705 1 96.62 128 ILE A N 1
ATOM 932 C CA . ILE A 1 128 ? 12.672 22.906 -0.285 1 96.62 128 ILE A CA 1
ATOM 933 C C . ILE A 1 128 ? 11.453 22 -0.347 1 96.62 128 ILE A C 1
ATOM 935 O O . ILE A 1 128 ? 11.539 20.859 -0.84 1 96.62 128 ILE A O 1
ATOM 939 N N . TRP A 1 129 ? 10.336 22.547 0.089 1 97.56 129 TRP A N 1
ATOM 940 C CA . TRP A 1 129 ? 9.094 21.781 0.064 1 97.56 129 TRP A CA 1
ATOM 941 C C . TRP A 1 129 ? 8.633 21.547 -1.37 1 97.56 129 TRP A C 1
ATOM 943 O O . TRP A 1 129 ? 8.234 20.422 -1.719 1 97.56 129 TRP A O 1
ATOM 953 N N . ALA A 1 130 ? 8.742 22.516 -2.199 1 96.94 130 ALA A N 1
ATOM 954 C CA . ALA A 1 130 ? 8.359 22.359 -3.6 1 96.94 130 ALA A CA 1
ATOM 955 C C . ALA A 1 130 ? 9.188 21.297 -4.289 1 96.94 130 ALA A C 1
ATOM 957 O O . ALA A 1 130 ? 8.656 20.469 -5.039 1 96.94 130 ALA A O 1
ATOM 958 N N . ARG A 1 131 ? 10.453 21.328 -4.035 1 96.75 131 ARG A N 1
ATOM 959 C CA . ARG A 1 131 ? 11.352 20.328 -4.602 1 96.75 131 ARG A CA 1
ATOM 960 C C . ARG A 1 131 ? 11.031 18.938 -4.062 1 96.75 131 ARG A C 1
ATOM 962 O O . ARG A 1 131 ? 11.078 17.953 -4.801 1 96.75 131 ARG A O 1
ATOM 969 N N . HIS A 1 132 ? 10.797 18.859 -2.771 1 98 132 HIS A N 1
ATOM 970 C CA . HIS A 1 132 ? 10.422 17.594 -2.162 1 98 132 HIS A CA 1
ATOM 971 C C . HIS A 1 132 ? 9.172 17.016 -2.82 1 98 132 HIS A C 1
ATOM 973 O O . HIS A 1 132 ? 9.141 15.836 -3.184 1 98 132 HIS A O 1
ATOM 979 N N . LEU A 1 133 ? 8.172 17.828 -3.049 1 98.31 133 LEU A N 1
ATOM 980 C CA . LEU A 1 133 ? 6.906 17.406 -3.639 1 98.31 133 LEU A CA 1
ATOM 981 C C . LEU A 1 133 ? 7.121 16.875 -5.055 1 98.31 133 LEU A C 1
ATOM 983 O O . LEU A 1 133 ? 6.438 15.945 -5.484 1 98.31 133 LEU A O 1
ATOM 987 N N . THR A 1 134 ? 8.086 17.359 -5.719 1 98.25 134 THR A N 1
ATOM 988 C CA . THR A 1 134 ? 8.305 16.953 -7.105 1 98.25 134 THR A CA 1
ATOM 989 C C . THR A 1 134 ? 9.289 15.797 -7.18 1 98.25 134 THR A C 1
ATOM 991 O O . THR A 1 134 ? 8.922 14.695 -7.594 1 98.25 134 THR A O 1
ATOM 994 N N . ASP A 1 135 ? 10.484 15.969 -6.641 1 98.69 135 ASP A N 1
ATOM 995 C CA . ASP A 1 135 ? 11.562 15 -6.809 1 98.69 135 ASP A CA 1
ATOM 996 C C . ASP A 1 135 ? 11.297 13.742 -5.984 1 98.69 135 ASP A C 1
ATOM 998 O O . ASP A 1 135 ? 11.492 12.625 -6.469 1 98.69 135 ASP A O 1
ATOM 1002 N N . TRP A 1 136 ? 10.93 13.984 -4.75 1 98.75 136 TRP A N 1
ATOM 1003 C CA . TRP A 1 136 ? 10.641 12.836 -3.896 1 98.75 136 TRP A CA 1
ATOM 1004 C C . TRP A 1 136 ? 9.531 11.977 -4.488 1 98.75 136 TRP A C 1
ATOM 1006 O O . TRP A 1 136 ? 9.625 10.75 -4.508 1 98.75 136 TRP A O 1
ATOM 1016 N N . THR A 1 137 ? 8.531 12.641 -4.973 1 98.81 137 THR A N 1
ATOM 1017 C CA . THR A 1 137 ? 7.379 11.93 -5.527 1 98.81 137 THR A CA 1
ATOM 1018 C C . THR A 1 137 ? 7.77 11.18 -6.797 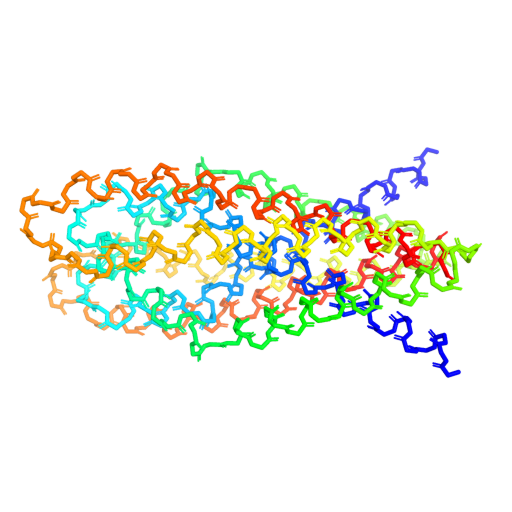1 98.81 137 THR A C 1
ATOM 1020 O O . THR A 1 137 ? 7.293 10.07 -7.043 1 98.81 137 THR A O 1
ATOM 1023 N N . PHE A 1 138 ? 8.586 11.766 -7.633 1 98.81 138 PHE A N 1
ATOM 1024 C CA . PHE A 1 138 ? 9.055 11.094 -8.836 1 98.81 138 PHE A CA 1
ATOM 1025 C C . PHE A 1 138 ? 9.742 9.773 -8.492 1 98.81 138 PHE A C 1
ATOM 1027 O O . PHE A 1 138 ? 9.43 8.734 -9.078 1 98.81 138 PHE A O 1
ATOM 1034 N N . TRP A 1 139 ? 10.633 9.844 -7.586 1 98.81 139 TRP A N 1
ATOM 1035 C CA . TRP A 1 139 ? 11.367 8.633 -7.223 1 98.81 139 TRP A CA 1
ATOM 1036 C C . TRP A 1 139 ? 10.469 7.645 -6.496 1 98.81 139 TRP A C 1
ATOM 1038 O O . TRP A 1 139 ? 10.68 6.434 -6.57 1 98.81 139 TRP A O 1
ATOM 1048 N N . ASN A 1 140 ? 9.414 8.195 -5.816 1 98.88 140 ASN A N 1
ATOM 1049 C CA . ASN A 1 140 ? 8.438 7.305 -5.207 1 98.88 140 ASN A CA 1
ATOM 1050 C C . ASN A 1 140 ? 7.621 6.562 -6.262 1 98.88 140 ASN A C 1
ATOM 1052 O O . ASN A 1 140 ? 7.242 5.406 -6.062 1 98.88 140 ASN A O 1
ATOM 1056 N N . HIS A 1 141 ? 7.348 7.18 -7.445 1 98.88 141 HIS A N 1
ATOM 1057 C CA . HIS A 1 141 ? 6.727 6.465 -8.555 1 98.88 141 HIS A CA 1
ATOM 1058 C C . HIS A 1 141 ? 7.586 5.293 -9.016 1 98.88 141 HIS A C 1
ATOM 1060 O O . HIS A 1 141 ? 7.07 4.211 -9.297 1 98.88 141 HIS A O 1
ATOM 1066 N N . VAL A 1 142 ? 8.883 5.531 -9.055 1 98.88 142 VAL A N 1
ATOM 1067 C CA . VAL A 1 142 ? 9.828 4.496 -9.469 1 98.88 142 VAL A CA 1
ATOM 1068 C C . VAL A 1 142 ? 9.758 3.318 -8.492 1 98.88 142 VAL A C 1
ATOM 1070 O O . VAL A 1 142 ? 9.656 2.162 -8.914 1 98.88 142 VAL A O 1
ATOM 1073 N N . ARG A 1 143 ? 9.75 3.609 -7.191 1 98.94 143 ARG A N 1
ATOM 1074 C CA . ARG A 1 143 ? 9.641 2.574 -6.164 1 98.94 143 ARG A CA 1
ATOM 1075 C C . ARG A 1 143 ? 8.336 1.802 -6.305 1 98.94 143 ARG A C 1
ATOM 1077 O O . ARG A 1 143 ? 8.312 0.578 -6.156 1 98.94 143 ARG A O 1
ATOM 1084 N N . THR A 1 144 ? 7.266 2.57 -6.621 1 98.94 144 THR A N 1
ATOM 1085 C CA . THR A 1 144 ? 5.949 1.963 -6.777 1 98.94 144 THR A CA 1
ATOM 1086 C C . THR A 1 144 ? 5.945 0.974 -7.941 1 98.94 144 THR A C 1
ATOM 1088 O O . THR A 1 144 ? 5.539 -0.178 -7.781 1 98.94 144 THR A O 1
ATOM 1091 N N . VAL A 1 145 ? 6.441 1.385 -9.062 1 98.88 145 VAL A N 1
ATOM 1092 C CA . VAL A 1 145 ? 6.43 0.574 -10.281 1 98.88 145 VAL A CA 1
ATOM 1093 C C . VAL A 1 145 ? 7.367 -0.62 -10.109 1 98.88 145 VAL A C 1
ATOM 1095 O O . VAL A 1 145 ? 7.023 -1.745 -10.477 1 98.88 145 VAL A O 1
ATOM 1098 N N . ALA A 1 146 ? 8.516 -0.364 -9.508 1 98.94 146 ALA A N 1
ATOM 1099 C CA . ALA A 1 146 ? 9.484 -1.435 -9.297 1 98.94 146 ALA A CA 1
ATOM 1100 C C . ALA A 1 146 ? 8.93 -2.514 -8.375 1 98.94 146 ALA A C 1
ATOM 1102 O O . ALA A 1 146 ? 9.055 -3.707 -8.656 1 98.94 146 ALA A O 1
ATOM 1103 N N . SER A 1 147 ? 8.32 -2.109 -7.285 1 98.94 147 SER A N 1
ATOM 1104 C CA . SER A 1 147 ? 7.789 -3.062 -6.32 1 98.94 147 SER A CA 1
ATOM 1105 C C . SER A 1 147 ? 6.605 -3.832 -6.902 1 98.94 147 SER A C 1
ATOM 1107 O O . SER A 1 147 ? 6.445 -5.023 -6.633 1 98.94 147 SER A O 1
ATOM 1109 N N . THR A 1 148 ? 5.785 -3.139 -7.699 1 98.94 148 THR A N 1
ATOM 1110 C CA . THR A 1 148 ? 4.664 -3.814 -8.344 1 98.94 148 THR A CA 1
ATOM 1111 C C . THR A 1 148 ? 5.16 -4.848 -9.352 1 98.94 148 THR A C 1
ATOM 1113 O O . THR A 1 148 ? 4.668 -5.977 -9.383 1 98.94 148 THR A O 1
ATOM 1116 N N . ALA A 1 149 ? 6.133 -4.438 -10.156 1 98.94 149 ALA A N 1
ATOM 1117 C CA . ALA A 1 149 ? 6.707 -5.352 -11.141 1 98.94 149 ALA A CA 1
ATOM 1118 C C . ALA A 1 149 ? 7.309 -6.578 -10.469 1 98.94 149 ALA A C 1
ATOM 1120 O O . ALA A 1 149 ? 7.148 -7.703 -10.945 1 98.94 149 ALA A O 1
ATOM 1121 N N . ALA A 1 150 ? 7.98 -6.336 -9.375 1 98.94 150 ALA A N 1
ATOM 1122 C CA . ALA A 1 150 ? 8.578 -7.445 -8.633 1 98.94 150 ALA A CA 1
ATOM 1123 C C . ALA A 1 150 ? 7.504 -8.391 -8.102 1 98.94 150 ALA A C 1
ATOM 1125 O O . ALA A 1 150 ? 7.637 -9.617 -8.203 1 98.94 150 ALA A O 1
ATOM 1126 N N . MET A 1 151 ? 6.449 -7.871 -7.551 1 98.94 151 MET A N 1
ATOM 1127 C CA . MET A 1 151 ? 5.328 -8.688 -7.086 1 98.94 151 MET A CA 1
ATOM 1128 C C . MET A 1 151 ? 4.816 -9.594 -8.195 1 98.94 151 MET A C 1
ATOM 1130 O O . MET A 1 151 ? 4.668 -10.797 -8 1 98.94 151 MET A O 1
ATOM 1134 N N . VAL A 1 152 ? 4.625 -9 -9.352 1 98.94 152 VAL A N 1
ATOM 1135 C CA . VAL A 1 152 ? 4.055 -9.734 -10.477 1 98.94 152 VAL A CA 1
ATOM 1136 C C . VAL A 1 152 ? 5.023 -10.82 -10.93 1 98.94 152 VAL A C 1
ATOM 1138 O O . VAL A 1 152 ? 4.617 -11.961 -11.188 1 98.94 152 VAL A O 1
ATOM 1141 N N . LEU A 1 153 ? 6.273 -10.531 -10.984 1 98.94 153 LEU A N 1
ATOM 1142 C CA . LEU A 1 153 ? 7.273 -11.5 -11.422 1 98.94 153 LEU A CA 1
ATOM 1143 C C . LEU A 1 153 ? 7.375 -12.664 -10.438 1 98.94 153 LEU A C 1
ATOM 1145 O O . LEU A 1 153 ? 7.547 -13.812 -10.844 1 98.94 153 LEU A O 1
ATOM 1149 N N . PHE A 1 154 ? 7.27 -12.391 -9.156 1 98.88 154 PHE A N 1
ATOM 1150 C CA . PHE A 1 154 ? 7.309 -13.469 -8.172 1 98.88 154 PHE A CA 1
ATOM 1151 C C . PHE A 1 154 ? 6.047 -14.312 -8.25 1 98.88 154 PHE A C 1
ATOM 1153 O O . PHE A 1 154 ? 6.094 -15.531 -8.039 1 98.88 154 PHE A O 1
ATOM 1160 N N . MET A 1 155 ? 4.906 -13.648 -8.578 1 98.81 155 MET A N 1
ATOM 1161 C CA . MET A 1 155 ? 3.686 -14.422 -8.805 1 98.81 155 MET A CA 1
ATOM 1162 C C . MET A 1 155 ? 3.83 -15.328 -10.023 1 98.81 155 MET A C 1
ATOM 1164 O O . MET A 1 155 ? 3.344 -16.453 -10.023 1 98.81 155 MET A O 1
ATOM 1168 N N . VAL A 1 156 ? 4.496 -14.812 -11.055 1 98.56 156 VAL A N 1
ATOM 1169 C CA . VAL A 1 156 ? 4.773 -15.617 -12.242 1 98.56 156 VAL A CA 1
ATOM 1170 C C . VAL A 1 156 ? 5.641 -16.812 -11.859 1 98.56 156 VAL A C 1
ATOM 1172 O O . VAL A 1 156 ? 5.371 -17.938 -12.289 1 98.56 156 VAL A O 1
ATOM 1175 N N . ALA A 1 157 ? 6.625 -16.578 -11.047 1 98.12 157 ALA A N 1
ATOM 1176 C CA . ALA A 1 157 ? 7.504 -17.656 -10.617 1 98.12 157 ALA A CA 1
ATOM 1177 C C . ALA A 1 157 ? 6.73 -18.703 -9.812 1 98.12 157 ALA A C 1
ATOM 1179 O O . ALA A 1 157 ? 6.934 -19.906 -10 1 98.12 157 ALA A O 1
ATOM 1180 N N . ILE A 1 158 ? 5.867 -18.266 -8.961 1 97.69 158 ILE A N 1
ATOM 1181 C CA . ILE A 1 158 ? 5.043 -19.172 -8.156 1 97.69 158 ILE A CA 1
ATOM 1182 C C . ILE A 1 158 ? 4.16 -20.016 -9.078 1 97.69 158 ILE A C 1
ATOM 1184 O O . ILE A 1 158 ? 4.027 -21.219 -8.875 1 97.69 158 ILE A O 1
ATOM 1188 N N . ALA A 1 159 ? 3.623 -19.391 -10.141 1 96.62 159 ALA A N 1
ATOM 1189 C CA . ALA A 1 159 ? 2.721 -20.078 -11.062 1 96.62 159 ALA A CA 1
ATOM 1190 C C . ALA A 1 159 ? 3.469 -21.109 -11.898 1 96.62 159 ALA A C 1
ATOM 1192 O O . ALA A 1 159 ? 2.873 -22.078 -12.383 1 96.62 159 ALA A O 1
ATOM 1193 N N . GLN A 1 160 ? 4.75 -20.953 -12.023 1 95.12 160 GLN A N 1
ATOM 1194 C CA . GLN A 1 160 ? 5.547 -21.828 -12.875 1 95.12 160 GLN A CA 1
ATOM 1195 C C . GLN A 1 160 ? 6.117 -23 -12.07 1 95.12 160 GLN A C 1
ATOM 1197 O O . GLN A 1 160 ? 6.66 -23.938 -12.648 1 95.12 160 GLN A O 1
ATOM 1202 N N . ARG A 1 161 ? 5.992 -22.906 -10.773 1 89 161 ARG A N 1
ATOM 1203 C CA . ARG A 1 161 ? 6.621 -23.906 -9.922 1 89 161 ARG A CA 1
ATOM 1204 C C . ARG A 1 161 ? 5.57 -24.797 -9.266 1 89 161 ARG A C 1
ATOM 1206 O O . ARG A 1 161 ? 5.809 -25.984 -9.047 1 89 161 ARG A O 1
ATOM 1213 N N . MET B 1 1 ? -12.516 -19.438 -23.609 1 75.75 1 MET B N 1
ATOM 1214 C CA . MET B 1 1 ? -12.844 -18.031 -23.359 1 75.75 1 MET B CA 1
ATOM 1215 C C . MET B 1 1 ? -13.062 -17.766 -21.875 1 75.75 1 MET B C 1
ATOM 1217 O O . MET B 1 1 ? -12.477 -16.844 -21.312 1 75.75 1 MET B O 1
ATOM 1221 N N . ARG B 1 2 ? -13.688 -18.594 -21.281 1 79.56 2 ARG B N 1
ATOM 1222 C CA . ARG B 1 2 ? -13.984 -18.453 -19.859 1 79.56 2 ARG B CA 1
ATOM 1223 C C . ARG B 1 2 ? -12.734 -18.625 -19.016 1 79.56 2 ARG B C 1
ATOM 1225 O O . ARG B 1 2 ? -12.539 -17.922 -18.031 1 79.56 2 ARG B O 1
ATOM 1232 N N . GLN B 1 3 ? -11.852 -19.469 -19.453 1 82.81 3 GLN B N 1
ATOM 1233 C CA . GLN B 1 3 ? -10.625 -19.734 -18.719 1 82.81 3 GLN B CA 1
ATOM 1234 C C . GLN B 1 3 ? -9.688 -18.531 -18.781 1 82.81 3 GLN B C 1
ATOM 1236 O O . GLN B 1 3 ? -9.031 -18.188 -17.781 1 82.81 3 GLN B O 1
ATOM 1241 N N . LEU B 1 4 ? -9.695 -17.891 -19.938 1 87.69 4 LEU B N 1
ATOM 1242 C CA . LEU B 1 4 ? -8.867 -16.703 -20.094 1 87.69 4 LEU B CA 1
ATOM 1243 C C . LEU B 1 4 ? -9.391 -15.555 -19.234 1 87.69 4 LEU B C 1
ATOM 1245 O O . LEU B 1 4 ? -8.617 -14.805 -18.641 1 87.69 4 LEU B O 1
ATOM 1249 N N . LEU B 1 5 ? -10.695 -15.469 -19.188 1 91.44 5 LEU B N 1
ATOM 1250 C CA . LEU B 1 5 ? -11.328 -14.422 -18.391 1 91.44 5 LEU B CA 1
ATOM 1251 C C . LEU B 1 5 ? -11.055 -14.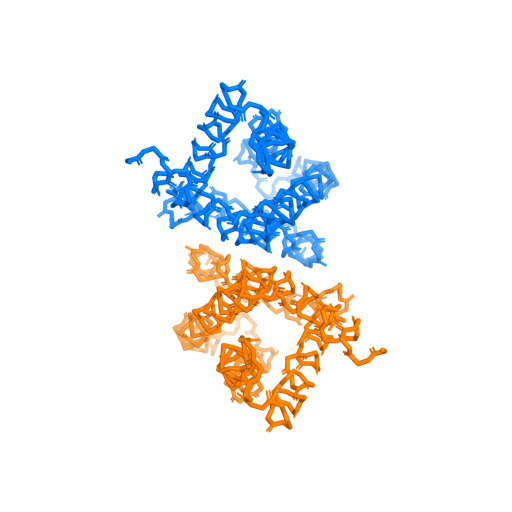633 -16.906 1 91.44 5 LEU B C 1
ATOM 1253 O O . LEU B 1 5 ? -10.672 -13.695 -16.203 1 91.44 5 LEU B O 1
ATOM 1257 N N . THR B 1 6 ? -11.188 -15.812 -16.453 1 94.19 6 THR B N 1
ATOM 1258 C CA . THR B 1 6 ? -10.961 -16.125 -15.055 1 94.19 6 THR B CA 1
ATOM 1259 C C . THR B 1 6 ? -9.508 -15.891 -14.664 1 94.19 6 THR B C 1
ATOM 1261 O O . THR B 1 6 ? -9.219 -15.328 -13.602 1 94.19 6 THR B O 1
ATOM 1264 N N . SER B 1 7 ? -8.672 -16.297 -15.578 1 95.56 7 SER B N 1
ATOM 1265 C CA . SER B 1 7 ? -7.254 -16.094 -15.312 1 95.56 7 SER B CA 1
ATOM 1266 C C . SER B 1 7 ? -6.91 -14.617 -15.234 1 95.56 7 SER B C 1
ATOM 1268 O O . SER B 1 7 ? -6.184 -14.188 -14.336 1 95.56 7 SER B O 1
ATOM 1270 N N . GLY B 1 8 ? -7.422 -13.828 -16.156 1 97.56 8 GLY B N 1
ATOM 1271 C CA . GLY B 1 8 ? -7.199 -12.391 -16.141 1 97.56 8 GLY B CA 1
ATOM 1272 C C . GLY B 1 8 ? -7.73 -11.719 -14.883 1 97.56 8 GLY B C 1
A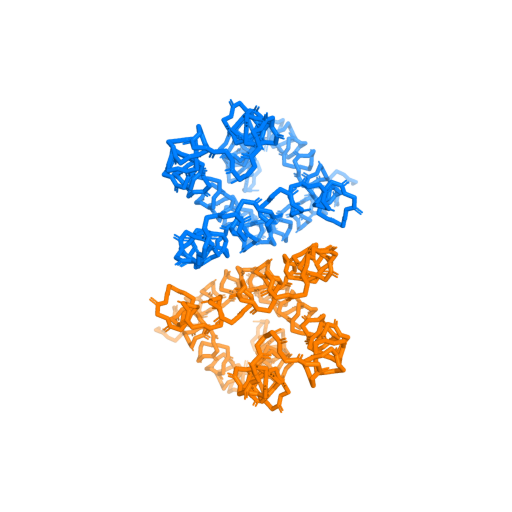TOM 1273 O O . GLY B 1 8 ? -7.055 -10.875 -14.289 1 97.56 8 GLY B O 1
ATOM 1274 N N . LEU B 1 9 ? -8.906 -12.094 -14.5 1 98 9 LEU B N 1
ATOM 1275 C CA . LEU B 1 9 ? -9.523 -11.539 -13.297 1 98 9 LEU B CA 1
ATOM 1276 C C . LEU B 1 9 ? -8.727 -11.922 -12.055 1 98 9 LEU B C 1
ATOM 1278 O O . LEU B 1 9 ? -8.594 -11.125 -11.125 1 98 9 LEU B O 1
ATOM 1282 N N . LEU B 1 10 ? -8.266 -13.109 -12.102 1 97.69 10 LEU B N 1
ATOM 1283 C CA . LEU B 1 10 ? -7.508 -13.617 -10.961 1 97.69 10 LEU B CA 1
ATOM 1284 C C . LEU B 1 10 ? -6.215 -12.828 -10.773 1 97.69 10 LEU B C 1
ATOM 1286 O O . LEU B 1 10 ? -5.914 -12.383 -9.664 1 97.69 10 LEU B O 1
ATOM 1290 N N . TRP B 1 11 ? -5.5 -12.648 -11.82 1 98.62 11 TRP B N 1
ATOM 1291 C CA . TRP B 1 11 ? -4.258 -11.883 -11.758 1 98.62 11 TRP B CA 1
ATOM 1292 C C . TRP B 1 11 ? -4.531 -10.43 -11.375 1 98.62 11 TRP B C 1
ATOM 1294 O O . TRP B 1 11 ? -3.859 -9.875 -10.508 1 98.62 11 TRP B O 1
ATOM 1304 N N . PHE B 1 12 ? -5.496 -9.852 -11.984 1 98.81 12 PHE B N 1
ATOM 1305 C CA . PHE B 1 12 ? -5.867 -8.477 -11.688 1 98.81 12 PHE B CA 1
ATOM 1306 C C . PHE B 1 12 ? -6.254 -8.328 -10.219 1 98.81 12 PHE B C 1
ATOM 1308 O O . PHE B 1 12 ? -5.852 -7.367 -9.562 1 98.81 12 PHE B O 1
ATOM 1315 N N . SER B 1 13 ? -7.016 -9.25 -9.695 1 98.88 13 SER B N 1
ATOM 1316 C CA . SER B 1 13 ? -7.48 -9.195 -8.32 1 98.88 13 SER B CA 1
ATOM 1317 C C . SER B 1 13 ? -6.332 -9.383 -7.336 1 98.88 13 SER B C 1
ATOM 1319 O O . SER B 1 13 ? -6.273 -8.719 -6.297 1 98.88 13 SER B O 1
ATOM 1321 N N . ALA B 1 14 ? -5.418 -10.328 -7.641 1 98.88 14 ALA B N 1
ATOM 1322 C CA . ALA B 1 14 ? -4.27 -10.539 -6.762 1 98.88 14 ALA B CA 1
ATOM 1323 C C . ALA B 1 14 ? -3.418 -9.281 -6.648 1 98.88 14 ALA B C 1
ATOM 1325 O O . ALA B 1 14 ? -3.076 -8.852 -5.543 1 98.88 14 ALA B O 1
ATOM 1326 N N . ILE B 1 15 ? -3.166 -8.664 -7.766 1 98.94 15 ILE B N 1
ATOM 1327 C CA . ILE B 1 15 ? -2.342 -7.465 -7.805 1 98.94 15 ILE B CA 1
ATOM 1328 C C . ILE B 1 15 ? -3.082 -6.309 -7.133 1 98.94 15 ILE B C 1
ATOM 1330 O O . ILE B 1 15 ? -2.512 -5.602 -6.297 1 98.94 15 ILE B O 1
ATOM 1334 N N . GLY B 1 16 ? -4.328 -6.156 -7.512 1 98.94 16 GLY B N 1
ATOM 1335 C CA . GLY B 1 16 ? -5.129 -5.09 -6.93 1 98.94 16 GLY B CA 1
ATOM 1336 C C . GLY B 1 16 ? -5.266 -5.199 -5.426 1 98.94 16 GLY B C 1
ATOM 1337 O O . GLY B 1 16 ? -5.117 -4.207 -4.707 1 98.94 16 GLY B O 1
ATOM 1338 N N . CYS B 1 17 ? -5.543 -6.418 -4.922 1 98.94 17 CYS B N 1
ATOM 1339 C CA . CYS B 1 17 ? -5.652 -6.621 -3.482 1 98.94 17 CYS B CA 1
ATOM 1340 C C . CYS B 1 17 ? -4.332 -6.312 -2.783 1 98.94 17 CYS B C 1
ATOM 1342 O O . CYS B 1 17 ? -4.324 -5.773 -1.676 1 98.94 17 CYS B O 1
ATOM 1344 N N . GLY B 1 18 ? -3.252 -6.652 -3.4 1 98.94 18 GLY B N 1
ATOM 1345 C CA . GLY B 1 18 ? -1.953 -6.34 -2.828 1 98.94 18 GLY B CA 1
ATOM 1346 C C . GLY B 1 18 ? -1.695 -4.852 -2.703 1 98.94 18 GLY B C 1
ATOM 1347 O O . GLY B 1 18 ? -1.258 -4.379 -1.652 1 98.94 18 GLY B O 1
ATOM 1348 N N . LEU B 1 19 ? -1.951 -4.094 -3.777 1 98.94 19 LE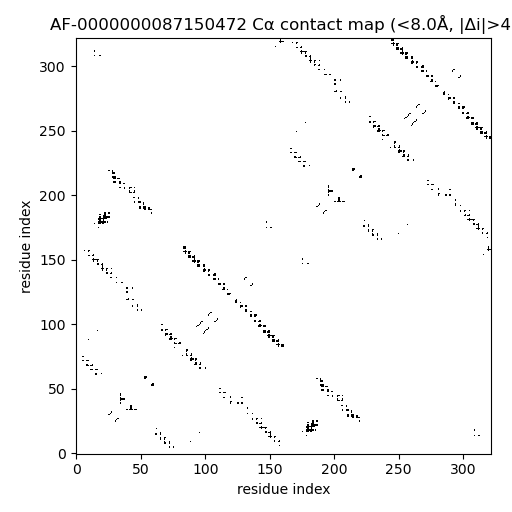U B N 1
ATOM 1349 C CA . LEU B 1 19 ? -1.753 -2.646 -3.76 1 98.94 19 LEU B CA 1
ATOM 1350 C C . LEU B 1 19 ? -2.654 -1.988 -2.719 1 98.94 19 LEU B C 1
ATOM 1352 O O . LEU B 1 19 ? -2.209 -1.114 -1.971 1 98.94 19 LEU B O 1
ATOM 1356 N N . ILE B 1 20 ? -3.854 -2.465 -2.645 1 98.88 20 ILE B N 1
ATOM 1357 C CA . ILE B 1 20 ? -4.82 -1.901 -1.71 1 98.88 20 ILE B CA 1
ATOM 1358 C C . ILE B 1 20 ? -4.418 -2.248 -0.279 1 98.88 20 ILE B C 1
ATOM 1360 O O . ILE B 1 20 ? -4.5 -1.404 0.618 1 98.88 20 ILE B O 1
ATOM 1364 N N . ALA B 1 21 ? -3.988 -3.484 -0.051 1 98.94 21 ALA B N 1
ATOM 1365 C CA . ALA B 1 21 ? -3.506 -3.895 1.266 1 98.94 21 ALA B CA 1
ATOM 1366 C C . ALA B 1 21 ? -2.35 -3.014 1.726 1 98.94 21 ALA B C 1
ATOM 1368 O O . ALA B 1 21 ? -2.316 -2.572 2.877 1 98.94 21 ALA B O 1
ATOM 1369 N N . GLY B 1 22 ? -1.417 -2.754 0.832 1 98.94 22 GLY B N 1
ATOM 1370 C CA . GLY B 1 22 ? -0.278 -1.911 1.162 1 98.94 22 GLY B CA 1
ATOM 1371 C C . GLY B 1 22 ? -0.669 -0.487 1.507 1 98.94 22 GLY B C 1
ATOM 1372 O O . GLY B 1 22 ? -0.088 0.122 2.408 1 98.94 22 GLY B O 1
ATOM 1373 N N . LEU B 1 23 ? -1.558 -0.024 0.7 1 98.81 23 LEU B N 1
ATOM 1374 C CA . LEU B 1 23 ? -2.082 1.313 0.951 1 98.81 23 LEU B CA 1
ATOM 1375 C C . LEU B 1 23 ? -2.662 1.416 2.357 1 98.81 23 LEU B C 1
ATOM 1377 O O . LEU B 1 23 ? -2.316 2.328 3.111 1 98.81 23 LEU B O 1
ATOM 1381 N N . TYR B 1 24 ? -3.486 0.521 2.758 1 98.88 24 TYR B N 1
ATOM 1382 C CA . TYR B 1 24 ? -4.082 0.546 4.09 1 98.88 24 TYR B CA 1
ATOM 1383 C C . TYR B 1 24 ? -3.035 0.271 5.16 1 98.88 24 TYR B C 1
ATOM 1385 O O . TYR B 1 24 ? -3.107 0.819 6.266 1 98.88 24 TYR B O 1
ATOM 1393 N N . PHE B 1 25 ? -2.133 -0.574 4.855 1 98.94 25 PHE B N 1
ATOM 1394 C CA . PHE B 1 25 ? -1.031 -0.856 5.77 1 98.94 25 PHE B CA 1
ATOM 1395 C C . PHE B 1 25 ? -0.279 0.421 6.121 1 98.94 25 PHE B C 1
ATOM 1397 O O . PHE B 1 25 ? 0.114 0.62 7.273 1 98.94 25 PHE B O 1
ATOM 1404 N N . ALA B 1 26 ? -0.081 1.29 5.156 1 98.81 26 ALA B N 1
ATOM 1405 C CA . ALA B 1 26 ? 0.615 2.551 5.406 1 98.81 26 ALA B CA 1
ATOM 1406 C C . ALA B 1 26 ? -0.106 3.373 6.473 1 98.81 26 ALA B C 1
ATOM 1408 O O . ALA B 1 26 ? 0.522 3.877 7.406 1 98.81 26 ALA B O 1
ATOM 1409 N N . PHE B 1 27 ? -1.417 3.465 6.336 1 98.81 27 PHE B N 1
ATOM 1410 C CA . PHE B 1 27 ? -2.195 4.223 7.309 1 98.81 27 PHE B CA 1
ATOM 1411 C C . PHE B 1 27 ? -2.121 3.568 8.688 1 98.81 27 PHE B C 1
ATOM 1413 O O . PHE B 1 27 ? -1.933 4.25 9.695 1 98.81 27 PHE B O 1
ATOM 1420 N N . SER B 1 28 ? -2.17 2.248 8.719 1 98.81 28 SER B N 1
ATOM 1421 C CA . SER B 1 28 ? -2.199 1.511 9.984 1 98.81 28 SER B CA 1
ATOM 1422 C C . SER B 1 28 ? -0.833 1.52 10.656 1 98.81 28 SER B C 1
ATOM 1424 O O . SER B 1 28 ? -0.745 1.578 11.891 1 98.81 28 SER B O 1
ATOM 1426 N N . ALA B 1 29 ? 0.159 1.478 9.828 1 98.62 29 ALA B N 1
ATOM 1427 C CA . ALA B 1 29 ? 1.484 1.232 10.391 1 98.62 29 ALA B CA 1
ATOM 1428 C C . ALA B 1 29 ? 2.115 2.527 10.891 1 98.62 29 ALA B C 1
ATOM 1430 O O . ALA B 1 29 ? 2.838 2.525 11.891 1 98.62 29 ALA B O 1
ATOM 1431 N N . PHE B 1 30 ? 1.818 3.678 10.203 1 98.69 30 PHE B N 1
ATOM 1432 C CA . PHE B 1 30 ? 2.594 4.824 10.672 1 98.69 30 PHE B CA 1
ATOM 1433 C C . PHE B 1 30 ? 1.873 6.129 10.359 1 98.69 30 PHE B C 1
ATOM 1435 O O . PHE B 1 30 ? 2.084 7.137 11.031 1 98.69 30 PHE B O 1
ATOM 1442 N N . ILE B 1 31 ? 1.006 6.223 9.312 1 98.81 31 ILE B N 1
ATOM 1443 C CA . ILE B 1 31 ? 0.435 7.504 8.906 1 98.81 31 ILE B CA 1
ATOM 1444 C C . ILE B 1 31 ? -0.474 8.039 10.008 1 98.81 31 ILE B C 1
ATOM 1446 O O . ILE B 1 31 ? -0.354 9.195 10.414 1 98.81 31 ILE B O 1
ATOM 1450 N N . MET B 1 32 ? -1.343 7.195 10.516 1 98.75 32 MET B N 1
ATOM 1451 C CA . MET B 1 32 ? -2.275 7.676 11.531 1 98.75 32 MET B CA 1
ATOM 1452 C C . MET B 1 32 ? -1.541 8.031 12.82 1 98.75 32 MET B C 1
ATOM 1454 O O . MET B 1 32 ? -1.915 8.984 13.508 1 98.75 32 MET B O 1
ATOM 1458 N N . THR B 1 33 ? -0.522 7.215 13.148 1 98.62 33 THR B N 1
ATOM 1459 C CA . THR B 1 33 ? 0.322 7.559 14.289 1 98.62 33 THR B CA 1
ATOM 1460 C C . THR B 1 33 ? 0.946 8.938 14.109 1 98.62 33 THR B C 1
ATOM 1462 O O . THR B 1 33 ? 0.922 9.766 15.023 1 98.62 33 THR B O 1
ATOM 1465 N N . SER B 1 34 ? 1.446 9.25 12.984 1 98.75 34 SER B N 1
ATOM 1466 C CA . SER B 1 34 ? 2.121 10.508 12.688 1 98.75 34 SER B CA 1
ATOM 1467 C C . SER B 1 34 ? 1.15 11.68 12.734 1 98.75 34 SER B C 1
ATOM 1469 O O . SER B 1 34 ? 1.455 12.719 13.32 1 98.75 34 SER B O 1
ATOM 1471 N N . LEU B 1 35 ? -0.027 11.469 12.133 1 98.38 35 LEU B N 1
ATOM 1472 C CA . LEU B 1 35 ? -1.013 12.547 12.102 1 98.38 35 LEU B CA 1
ATOM 1473 C C . LEU B 1 35 ? -1.547 12.82 13.508 1 98.38 35 LEU B C 1
ATOM 1475 O O . LEU B 1 35 ? -1.879 13.969 13.836 1 98.38 35 LEU B O 1
ATOM 1479 N N . GLY B 1 36 ? -1.595 11.805 14.312 1 97.81 36 GLY B N 1
ATOM 1480 C CA . GLY B 1 36 ? -2.047 11.969 15.68 1 97.81 36 GLY B CA 1
ATOM 1481 C C . GLY B 1 36 ? -1.024 12.656 16.562 1 97.81 36 GLY B C 1
ATOM 1482 O O . GLY B 1 36 ? -1.364 13.164 17.641 1 97.81 36 GLY B O 1
ATOM 1483 N N . ARG B 1 37 ? 0.194 12.664 16.141 1 96.56 37 ARG B N 1
ATOM 1484 C CA . ARG B 1 37 ? 1.288 13.156 16.969 1 96.56 37 ARG B CA 1
ATOM 1485 C C . ARG B 1 37 ? 1.52 14.648 16.734 1 96.56 37 ARG B C 1
ATOM 1487 O O . ARG B 1 37 ? 2.027 15.352 17.609 1 96.56 37 ARG B O 1
ATOM 1494 N N . ILE B 1 38 ? 1.184 15.18 15.555 1 96.69 38 ILE B N 1
ATOM 1495 C CA . ILE B 1 38 ? 1.399 16.594 15.258 1 96.69 38 ILE B CA 1
ATOM 1496 C C . ILE B 1 38 ? 0.212 17.406 15.758 1 96.69 38 ILE B C 1
ATOM 1498 O O . ILE B 1 38 ? -0.709 16.875 16.375 1 96.69 38 ILE B O 1
ATOM 1502 N N . ASP B 1 39 ? 0.304 18.703 15.586 1 95.44 39 ASP B N 1
ATOM 1503 C CA . ASP B 1 39 ? -0.785 19.594 16 1 95.44 39 ASP B CA 1
ATOM 1504 C C . ASP B 1 39 ? -2.125 19.094 15.461 1 95.44 39 ASP B C 1
ATOM 1506 O O . ASP B 1 39 ? -2.221 18.688 14.297 1 95.44 39 ASP B O 1
ATOM 1510 N N . GLN B 1 40 ? -3.092 19.188 16.297 1 95.5 40 GLN B N 1
ATOM 1511 C CA . GLN B 1 40 ? -4.41 18.641 15.984 1 95.5 40 GLN B CA 1
ATOM 1512 C C . GLN B 1 40 ? -4.934 19.219 14.672 1 95.5 40 GLN B C 1
ATOM 1514 O O . GLN B 1 40 ? -5.41 18.484 13.805 1 95.5 40 GLN B O 1
ATOM 1519 N N . SER B 1 41 ? -4.844 20.531 14.547 1 95.12 41 SER B N 1
ATOM 1520 C CA . SER B 1 41 ? -5.375 21.172 13.352 1 95.12 41 SER B CA 1
ATOM 1521 C C . SER B 1 41 ? -4.629 20.719 12.102 1 95.12 41 SER B C 1
ATOM 1523 O O . SER B 1 41 ? -5.234 20.531 11.047 1 95.12 41 SER B O 1
ATOM 1525 N N . ALA B 1 42 ? -3.344 20.516 12.227 1 95.25 42 ALA B N 1
ATOM 1526 C CA . ALA B 1 42 ? -2.533 20.047 11.102 1 95.25 42 ALA B CA 1
ATOM 1527 C C . ALA B 1 42 ? -2.877 18.609 10.727 1 95.25 42 ALA B C 1
ATOM 1529 O O . ALA B 1 42 ? -2.988 18.281 9.547 1 95.25 42 ALA B O 1
ATOM 1530 N N . GLY B 1 43 ? -3.049 17.797 11.773 1 97.44 43 GLY B N 1
ATOM 1531 C CA . GLY B 1 43 ? -3.42 16.422 11.531 1 97.44 43 GLY B CA 1
ATOM 1532 C C . GLY B 1 43 ? -4.773 16.266 10.859 1 97.44 43 GLY B C 1
ATOM 1533 O O . GLY B 1 43 ? -4.91 15.523 9.883 1 97.44 43 GLY B O 1
ATOM 1534 N N . ILE B 1 44 ? -5.734 16.969 11.359 1 97.44 44 ILE B N 1
ATOM 1535 C CA . ILE B 1 44 ? -7.086 16.922 10.812 1 97.44 44 ILE B CA 1
ATOM 1536 C C . ILE B 1 44 ? -7.086 17.484 9.391 1 97.44 44 ILE B C 1
ATOM 1538 O O . ILE B 1 44 ? -7.715 16.906 8.492 1 97.44 44 ILE B O 1
ATOM 1542 N N . SER B 1 45 ? -6.371 18.562 9.164 1 96.5 45 SER B N 1
ATOM 1543 C CA . SER B 1 45 ? -6.285 19.156 7.832 1 96.5 45 SER B CA 1
ATOM 1544 C C . SER B 1 45 ? -5.672 18.188 6.832 1 96.5 45 SER B C 1
ATOM 1546 O O . SER B 1 45 ? -6.156 18.062 5.703 1 96.5 45 SER B O 1
ATOM 1548 N N . ALA B 1 46 ? -4.637 17.547 7.258 1 97.69 46 ALA B N 1
ATOM 1549 C CA . ALA B 1 46 ? -3.99 16.562 6.395 1 97.69 46 ALA B CA 1
ATOM 1550 C C . ALA B 1 46 ? -4.938 15.406 6.066 1 97.69 46 ALA B C 1
ATOM 1552 O O . ALA B 1 46 ? -5.086 15.031 4.902 1 97.69 46 ALA B O 1
ATOM 1553 N N . MET B 1 47 ? -5.574 14.875 7.094 1 98.38 47 MET B N 1
ATOM 1554 C CA . MET B 1 47 ? -6.473 13.742 6.898 1 98.38 47 MET B CA 1
ATOM 1555 C C . MET B 1 47 ? -7.648 14.125 6.004 1 98.38 47 MET B C 1
ATOM 1557 O O . MET B 1 47 ? -8.023 13.375 5.105 1 98.38 47 MET B O 1
ATOM 1561 N N . ASN B 1 48 ? -8.227 15.266 6.215 1 98.19 48 ASN B N 1
ATOM 1562 C CA . ASN B 1 48 ? -9.336 15.734 5.387 1 98.19 48 ASN B CA 1
ATOM 1563 C C . ASN B 1 48 ? -8.898 15.945 3.939 1 98.19 48 ASN B C 1
ATOM 1565 O O . ASN B 1 48 ? -9.633 15.609 3.01 1 98.19 48 ASN B O 1
ATOM 1569 N N . ALA B 1 49 ? -7.73 16.5 3.756 1 98.25 49 ALA B N 1
ATOM 1570 C CA . ALA B 1 49 ? -7.211 16.672 2.4 1 98.25 49 ALA B CA 1
ATOM 1571 C C . ALA B 1 49 ? -7.02 15.32 1.714 1 98.25 49 ALA B C 1
ATOM 1573 O O . ALA B 1 49 ? -7.359 15.164 0.539 1 98.25 49 ALA B O 1
ATOM 1574 N N . ILE B 1 50 ? -6.484 14.375 2.414 1 98.56 50 ILE B N 1
ATOM 1575 C CA . ILE B 1 50 ? -6.273 13.023 1.903 1 98.56 50 ILE B CA 1
ATOM 1576 C C . ILE B 1 50 ? -7.613 12.414 1.499 1 98.56 50 ILE B C 1
ATOM 1578 O O . ILE B 1 50 ? -7.734 11.828 0.42 1 98.56 50 ILE B O 1
ATOM 1582 N N . ASN B 1 51 ? -8.625 12.586 2.371 1 98.19 51 ASN B N 1
ATOM 1583 C CA . ASN B 1 51 ? -9.945 12.016 2.123 1 98.19 51 ASN B CA 1
ATOM 1584 C C . ASN B 1 51 ? -10.578 12.602 0.866 1 98.19 51 ASN B C 1
ATOM 1586 O O . ASN B 1 51 ? -11.328 11.922 0.168 1 98.19 51 ASN B O 1
ATOM 1590 N N . VAL B 1 52 ? -10.258 13.797 0.539 1 97.62 52 VAL B N 1
ATOM 1591 C CA . VAL B 1 52 ? -10.789 14.461 -0.648 1 97.62 52 VAL B CA 1
ATOM 1592 C C . VAL B 1 52 ? -10.008 14.016 -1.882 1 97.62 52 VAL B C 1
ATOM 1594 O O . VAL B 1 52 ? -10.602 13.609 -2.889 1 97.62 52 VAL B O 1
ATOM 1597 N N . ASP B 1 53 ? -8.75 13.992 -1.792 1 98.44 53 ASP B N 1
ATOM 1598 C CA . ASP B 1 53 ? -7.891 13.75 -2.949 1 98.44 53 ASP B CA 1
ATOM 1599 C C . ASP B 1 53 ? -7.926 12.281 -3.359 1 98.44 53 ASP B C 1
ATOM 1601 O O . ASP B 1 53 ? -7.777 11.953 -4.539 1 98.44 53 ASP B O 1
ATOM 1605 N N . ILE B 1 54 ? -8.102 11.422 -2.371 1 98.25 54 ILE B N 1
ATOM 1606 C CA . ILE B 1 54 ? -8.078 9.992 -2.666 1 98.25 54 ILE B CA 1
ATOM 1607 C C . ILE B 1 54 ? -9.188 9.648 -3.652 1 98.25 54 ILE B C 1
ATOM 1609 O O . ILE B 1 54 ? -9.023 8.758 -4.492 1 98.25 54 ILE B O 1
ATOM 1613 N N . LEU B 1 55 ? -10.312 10.391 -3.682 1 97.06 55 LEU B N 1
ATOM 1614 C CA . LEU B 1 55 ? -11.477 10.117 -4.523 1 97.06 55 LEU B CA 1
ATOM 1615 C C . LEU B 1 55 ? -11.219 10.539 -5.965 1 97.06 55 LEU B C 1
ATOM 1617 O O . LEU B 1 55 ? -11.914 10.102 -6.883 1 97.06 55 LEU B O 1
ATOM 1621 N N . ARG B 1 56 ? -10.234 11.344 -6.129 1 97.62 56 ARG B N 1
ATOM 1622 C CA . ARG B 1 56 ? -9.914 11.844 -7.465 1 97.62 56 ARG B CA 1
ATOM 1623 C C . ARG B 1 56 ? -8.594 11.266 -7.957 1 97.62 56 ARG B C 1
ATOM 1625 O O . ARG B 1 56 ? -7.992 11.797 -8.898 1 97.62 56 ARG B O 1
ATOM 1632 N N . SER B 1 57 ? -8.172 10.242 -7.371 1 98.31 57 SER B N 1
ATOM 1633 C CA . SER B 1 57 ? -6.883 9.648 -7.703 1 98.31 57 SER B CA 1
ATOM 1634 C C . SER B 1 57 ? -7.055 8.281 -8.359 1 98.31 57 SER B C 1
ATOM 1636 O O . SER B 1 57 ? -8.18 7.832 -8.586 1 98.31 57 SER B O 1
ATOM 1638 N N . LEU B 1 58 ? -5.91 7.637 -8.68 1 97.88 58 LEU B N 1
ATOM 1639 C CA . LEU B 1 58 ? -5.891 6.32 -9.305 1 97.88 58 LEU B CA 1
ATOM 1640 C C . LEU B 1 58 ? -6.371 5.25 -8.328 1 97.88 58 LEU B C 1
ATOM 1642 O O . LEU B 1 58 ? -6.625 4.109 -8.727 1 97.88 58 LEU B O 1
ATOM 1646 N N . PHE B 1 59 ? -6.531 5.695 -7.125 1 98.25 59 PHE B N 1
ATOM 1647 C CA . PHE B 1 59 ? -7.062 4.77 -6.133 1 98.25 59 PHE B CA 1
ATOM 1648 C C . PHE B 1 59 ? -8.484 4.352 -6.488 1 98.25 59 PHE B C 1
ATOM 1650 O O . PHE B 1 59 ? -8.852 3.184 -6.348 1 98.25 59 PHE B O 1
ATOM 1657 N N . MET B 1 60 ? -9.305 5.289 -6.965 1 97.88 60 MET B N 1
ATOM 1658 C CA . MET B 1 60 ? -10.734 5.031 -7.133 1 97.88 60 MET B CA 1
ATOM 1659 C C . MET B 1 60 ? -10.977 3.961 -8.195 1 97.88 60 MET B C 1
ATOM 1661 O O . MET B 1 60 ? -11.672 2.977 -7.941 1 97.88 60 MET B O 1
ATOM 1665 N N . PRO B 1 61 ? -10.352 4.066 -9.383 1 98.38 61 PRO B N 1
ATOM 1666 C CA . PRO B 1 61 ? -10.562 2.973 -10.336 1 98.38 61 PRO B CA 1
ATOM 1667 C C . PRO B 1 61 ? -9.953 1.655 -9.859 1 98.38 61 PRO B C 1
ATOM 1669 O O . PRO B 1 61 ? -10.492 0.583 -10.156 1 98.38 61 PRO B O 1
ATOM 1672 N N . LEU B 1 62 ? -8.82 1.652 -9.188 1 98.62 62 LEU B N 1
ATOM 1673 C CA . LEU B 1 62 ? -8.234 0.437 -8.633 1 98.62 62 LEU B CA 1
ATOM 1674 C C . LEU B 1 62 ? -9.164 -0.188 -7.598 1 98.62 62 LEU B C 1
ATOM 1676 O O . LEU B 1 62 ? -9.367 -1.403 -7.598 1 98.62 62 LEU B O 1
ATOM 1680 N N . PHE B 1 63 ? -9.711 0.688 -6.742 1 98.62 63 PHE B N 1
ATOM 1681 C CA . PHE B 1 63 ? -10.609 0.276 -5.672 1 98.62 63 PHE B CA 1
ATOM 1682 C C . PHE B 1 63 ? -11.875 -0.359 -6.234 1 98.62 63 PHE B C 1
ATOM 1684 O O . PHE B 1 63 ? -12.227 -1.482 -5.871 1 98.62 63 PHE B O 1
ATOM 1691 N N . LEU B 1 64 ? -12.531 0.303 -7.113 1 98.44 64 LEU B N 1
ATOM 1692 C CA . LEU B 1 64 ? -13.773 -0.19 -7.695 1 98.44 64 LEU B CA 1
ATOM 1693 C C . LEU B 1 64 ? -13.508 -1.389 -8.602 1 98.44 64 LEU B C 1
ATOM 1695 O O . LEU B 1 64 ? -14.25 -2.375 -8.562 1 98.44 64 LEU B O 1
ATOM 1699 N N . GLY B 1 65 ? -12.453 -1.264 -9.406 1 98.69 65 GLY B N 1
ATOM 1700 C CA . GLY B 1 65 ? -12.117 -2.357 -10.305 1 98.69 65 GLY B CA 1
ATOM 1701 C C . GLY B 1 65 ? -11.789 -3.648 -9.57 1 98.69 65 GLY B C 1
ATOM 1702 O O . GLY B 1 65 ? -12.258 -4.723 -9.969 1 98.69 65 GLY B O 1
ATOM 1703 N N . THR B 1 66 ? -10.992 -3.559 -8.57 1 98.88 66 THR B N 1
ATOM 1704 C CA . THR B 1 66 ? -10.625 -4.742 -7.797 1 98.88 66 THR B CA 1
ATOM 1705 C C . THR B 1 66 ? -11.852 -5.328 -7.094 1 98.88 66 THR B C 1
ATOM 1707 O O . THR B 1 66 ? -12.016 -6.547 -7.039 1 98.88 66 THR B O 1
ATOM 1710 N N . THR B 1 67 ? -12.703 -4.48 -6.59 1 98.81 67 THR B N 1
ATOM 1711 C CA . THR B 1 67 ? -13.914 -4.941 -5.918 1 98.81 67 THR B CA 1
ATOM 1712 C C . THR B 1 67 ? -14.812 -5.699 -6.891 1 98.81 67 THR B C 1
ATOM 1714 O O . THR B 1 67 ? -15.289 -6.793 -6.582 1 98.81 67 THR B O 1
ATOM 1717 N N . LEU B 1 68 ? -15 -5.16 -8.07 1 98.75 68 LEU B N 1
ATOM 1718 C CA . LEU B 1 68 ? -15.836 -5.797 -9.078 1 98.75 68 LEU B CA 1
ATOM 1719 C C . LEU B 1 68 ? -15.211 -7.105 -9.555 1 98.75 68 LEU B C 1
ATOM 1721 O O . LEU B 1 68 ? -15.922 -8.094 -9.773 1 98.75 68 LEU B O 1
ATOM 1725 N N . ALA B 1 69 ? -13.945 -7.09 -9.719 1 98.81 69 ALA B N 1
ATOM 1726 C CA . ALA B 1 69 ? -13.25 -8.305 -10.141 1 98.81 69 ALA B CA 1
ATOM 1727 C C . ALA B 1 69 ? -13.391 -9.406 -9.094 1 98.81 69 ALA B C 1
ATOM 1729 O O . ALA B 1 69 ? -13.633 -10.57 -9.438 1 98.81 69 ALA B O 1
ATOM 1730 N N . CYS B 1 70 ? -13.219 -9.031 -7.852 1 98.81 70 CYS B N 1
ATOM 1731 C CA . CYS B 1 70 ? -13.367 -10 -6.77 1 98.81 70 CYS B CA 1
ATOM 1732 C C . CYS B 1 70 ? -14.781 -10.555 -6.719 1 98.81 70 CYS B C 1
ATOM 1734 O O . CYS B 1 70 ? -14.977 -11.758 -6.551 1 98.81 70 CYS B O 1
ATOM 1736 N N . ALA B 1 71 ? -15.789 -9.719 -6.871 1 98.69 71 ALA B N 1
ATOM 1737 C CA . ALA B 1 71 ? -17.172 -10.164 -6.898 1 98.69 71 ALA B CA 1
ATOM 1738 C C . ALA B 1 71 ? -17.438 -11.102 -8.07 1 98.69 71 ALA B C 1
ATOM 1740 O O . ALA B 1 71 ? -18.109 -12.125 -7.926 1 98.69 71 ALA B O 1
ATOM 1741 N N . ALA B 1 72 ? -16.906 -10.727 -9.227 1 98.44 72 ALA B N 1
ATOM 1742 C CA . ALA B 1 72 ? -17.047 -11.57 -10.414 1 98.44 72 ALA B CA 1
ATOM 1743 C C . ALA B 1 72 ? -16.406 -12.938 -10.195 1 98.44 72 ALA B C 1
ATOM 1745 O O . ALA B 1 72 ? -16.953 -13.961 -10.625 1 98.44 72 ALA B O 1
ATOM 1746 N N . LEU B 1 73 ? -15.281 -12.961 -9.508 1 98.25 73 LEU B N 1
ATOM 1747 C CA . LEU B 1 73 ? -14.594 -14.219 -9.25 1 98.25 73 LEU B CA 1
ATOM 1748 C C . LEU B 1 73 ? -15.422 -15.109 -8.328 1 98.25 73 LEU B C 1
ATOM 1750 O O . LEU B 1 73 ? -15.43 -16.328 -8.477 1 98.25 73 LEU B O 1
ATOM 1754 N N . VAL B 1 74 ? -16.062 -14.484 -7.324 1 98.06 74 VAL B N 1
ATOM 1755 C CA . VAL B 1 74 ? -16.938 -15.258 -6.449 1 98.06 74 VAL B CA 1
ATOM 1756 C C . VAL B 1 74 ? -18.047 -15.914 -7.27 1 98.06 74 VAL B C 1
ATOM 1758 O O . VAL B 1 74 ? -18.297 -17.109 -7.125 1 98.06 74 VAL B O 1
ATOM 1761 N N . LEU B 1 75 ? -18.641 -15.188 -8.203 1 97.25 75 LEU B N 1
ATOM 1762 C CA . LEU B 1 75 ? -19.734 -15.695 -9.016 1 97.25 75 LEU B CA 1
ATOM 1763 C C . LEU B 1 75 ? -19.234 -16.797 -9.961 1 97.25 75 LEU B C 1
ATOM 1765 O O . LEU B 1 75 ? -19.828 -17.875 -10.023 1 97.25 75 LEU B O 1
ATOM 1769 N N . LEU B 1 76 ? -18.172 -16.562 -10.656 1 95.88 76 LEU B N 1
ATOM 1770 C CA . LEU B 1 76 ? -17.641 -17.516 -11.617 1 95.88 76 LEU B CA 1
ATOM 1771 C C . LEU B 1 76 ? -17.188 -18.797 -10.93 1 95.88 76 LEU B C 1
ATOM 1773 O O . LEU B 1 76 ? -17.438 -19.891 -11.43 1 95.88 76 LEU B O 1
ATOM 1777 N N . ALA B 1 77 ? -16.531 -18.609 -9.812 1 95.38 77 ALA B N 1
ATOM 1778 C CA . ALA B 1 77 ? -16.016 -19.781 -9.094 1 95.38 77 ALA B CA 1
ATOM 1779 C C . ALA B 1 77 ? -17.156 -20.578 -8.477 1 95.38 77 ALA B C 1
ATOM 1781 O O . ALA B 1 77 ? -17.062 -21.812 -8.359 1 95.38 77 ALA B O 1
ATOM 1782 N N . SER B 1 78 ? -18.219 -19.922 -8.102 1 95.25 78 SER B N 1
ATOM 1783 C CA . SER B 1 78 ? -19.359 -20.609 -7.535 1 95.25 78 SER B CA 1
ATOM 1784 C C . SER B 1 78 ? -20.031 -21.5 -8.578 1 95.25 78 SER B C 1
ATOM 1786 O O . SER B 1 78 ? -20.594 -22.547 -8.25 1 95.25 78 SER B O 1
ATOM 1788 N N . LEU B 1 79 ? -19.906 -21.141 -9.867 1 93.06 79 LEU B N 1
ATOM 1789 C CA . LEU B 1 79 ? -20.484 -21.906 -10.969 1 93.06 79 LEU B CA 1
ATOM 1790 C C . LEU B 1 79 ? -19.578 -23.078 -11.344 1 93.06 79 LEU B C 1
ATOM 1792 O O . LEU B 1 79 ? -20.031 -24.047 -11.953 1 93.06 79 LEU B O 1
ATOM 1796 N N . GLN B 1 80 ? -18.328 -22.969 -10.984 1 89.19 80 GLN B N 1
ATOM 1797 C CA . GLN B 1 80 ? -17.359 -24.016 -11.281 1 89.19 80 GLN B CA 1
ATOM 1798 C C . GLN B 1 80 ? -16.594 -24.438 -10.023 1 89.19 80 GLN B C 1
ATOM 1800 O O . GLN B 1 80 ? -15.367 -24.469 -10.016 1 89.19 80 GLN B O 1
ATOM 1805 N N . TRP B 1 81 ? -17.344 -24.75 -9.055 1 87.88 81 TRP B N 1
ATOM 1806 C CA . TRP B 1 81 ? -16.781 -24.922 -7.719 1 87.88 81 TRP B CA 1
ATOM 1807 C C . TRP B 1 81 ? -15.867 -26.141 -7.664 1 87.88 81 TRP B C 1
ATOM 1809 O O . TRP B 1 81 ? -15.031 -26.25 -6.766 1 87.88 81 TRP B O 1
ATOM 1819 N N . GLN B 1 82 ? -15.844 -26.953 -8.688 1 91 82 GLN B N 1
ATOM 1820 C CA . GLN B 1 82 ? -15.047 -28.172 -8.688 1 91 82 GLN B CA 1
ATOM 1821 C C . GLN B 1 82 ? -13.68 -27.938 -9.312 1 91 82 GLN B C 1
ATOM 1823 O O . GLN B 1 82 ? -12.781 -28.781 -9.203 1 91 82 GLN B O 1
ATOM 1828 N N . GLU B 1 83 ? -13.523 -26.859 -9.93 1 91.31 83 GLU B N 1
ATOM 1829 C CA . GLU B 1 83 ? -12.258 -26.547 -10.578 1 91.31 83 GLU B CA 1
ATOM 1830 C C . GLU B 1 83 ? -11.188 -26.172 -9.562 1 91.31 83 GLU B C 1
ATOM 1832 O O . GLU B 1 83 ? -11.5 -25.656 -8.484 1 91.31 83 GLU B O 1
ATOM 1837 N N . PRO B 1 84 ? -10.008 -26.531 -9.891 1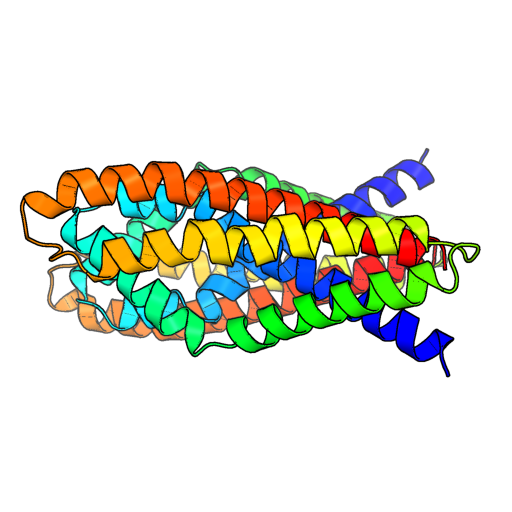 93.19 84 PRO B N 1
ATOM 1838 C CA . PRO B 1 84 ? -8.914 -26.156 -8.984 1 93.19 84 PRO B CA 1
ATOM 1839 C C . PRO B 1 84 ? -8.883 -24.656 -8.68 1 93.19 84 PRO B C 1
ATOM 1841 O O . PRO B 1 84 ? -9.062 -23.844 -9.578 1 93.19 84 PRO B O 1
ATOM 1844 N N . GLY B 1 85 ? -8.805 -24.281 -7.359 1 95.69 85 GLY B N 1
ATOM 1845 C CA . GLY B 1 85 ? -8.656 -22.891 -6.949 1 95.69 85 GLY B CA 1
ATOM 1846 C C . GLY B 1 85 ? -9.977 -22.203 -6.688 1 95.69 85 GLY B C 1
ATOM 1847 O O . GLY B 1 85 ? -10 -21.062 -6.223 1 95.69 85 GLY B O 1
ATOM 1848 N N . ALA B 1 86 ? -11.039 -22.906 -6.988 1 96.44 86 ALA B N 1
ATOM 1849 C CA . ALA B 1 86 ? -12.352 -22.281 -6.887 1 96.44 86 ALA B CA 1
ATOM 1850 C C . ALA B 1 86 ? -12.633 -21.828 -5.457 1 96.44 86 ALA B C 1
ATOM 1852 O O . ALA B 1 86 ? -13.125 -20.719 -5.234 1 96.44 86 ALA B O 1
ATOM 1853 N N . LEU B 1 87 ? -12.32 -22.656 -4.516 1 97.31 87 LEU B N 1
ATOM 1854 C CA . LEU B 1 87 ? -12.586 -22.328 -3.121 1 97.31 87 LEU B CA 1
ATOM 1855 C C . LEU B 1 87 ? -11.758 -21.109 -2.693 1 97.31 87 LEU B C 1
ATOM 1857 O O . LEU B 1 87 ? -12.258 -20.234 -1.986 1 97.31 87 LEU B O 1
ATOM 1861 N N . ALA B 1 88 ? -10.508 -21.109 -3.08 1 98.25 88 ALA B N 1
ATOM 1862 C CA . ALA B 1 88 ? -9.648 -19.969 -2.773 1 98.25 88 ALA B CA 1
ATOM 1863 C C . ALA B 1 88 ? -10.18 -18.688 -3.41 1 98.25 88 ALA B C 1
ATOM 1865 O O . ALA B 1 88 ? -10.133 -17.609 -2.801 1 98.25 88 ALA B O 1
ATOM 1866 N N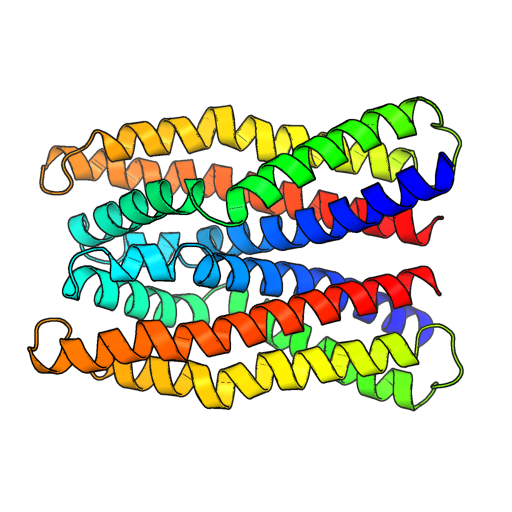 . MET B 1 89 ? -10.68 -18.781 -4.609 1 98.25 89 MET B N 1
ATOM 1867 C CA . MET B 1 89 ? -11.258 -17.625 -5.301 1 98.25 89 MET B CA 1
ATOM 1868 C C . MET B 1 89 ? -12.484 -17.109 -4.562 1 98.25 89 MET B C 1
ATOM 1870 O O . MET B 1 89 ? -12.641 -15.898 -4.379 1 98.25 89 MET B O 1
ATOM 1874 N N . ILE B 1 90 ? -13.32 -18.016 -4.176 1 98.44 90 ILE B N 1
ATOM 1875 C CA . ILE B 1 90 ? -14.555 -17.656 -3.494 1 98.44 90 ILE B CA 1
ATOM 1876 C C . ILE B 1 90 ? -14.227 -17 -2.148 1 98.44 90 ILE B C 1
ATOM 1878 O O . ILE B 1 90 ? -14.711 -15.906 -1.845 1 98.44 90 ILE B O 1
ATOM 1882 N N . CYS B 1 91 ? -13.375 -17.625 -1.362 1 98.69 91 CYS B N 1
ATOM 1883 C CA . CYS B 1 91 ? -13.016 -17.109 -0.047 1 98.69 91 CYS B CA 1
ATOM 1884 C C . CYS B 1 91 ? -12.32 -15.766 -0.163 1 98.69 91 CYS B C 1
ATOM 1886 O O . CYS B 1 91 ? -12.648 -14.828 0.562 1 98.69 91 CYS B O 1
ATOM 1888 N N . GLY B 1 92 ? -11.375 -15.68 -1.129 1 98.81 92 GLY B N 1
ATOM 1889 C CA . GLY B 1 92 ? -10.688 -14.422 -1.334 1 98.81 92 GLY B CA 1
ATOM 1890 C C . GLY B 1 92 ? -11.625 -13.289 -1.721 1 98.81 92 GLY B C 1
ATOM 1891 O O . GLY B 1 92 ? -11.531 -12.188 -1.174 1 98.81 92 GLY B O 1
ATOM 1892 N N . GLY B 1 93 ? -12.477 -13.57 -2.646 1 98.88 93 GLY B N 1
ATOM 1893 C CA . GLY B 1 93 ? -13.438 -12.562 -3.074 1 98.88 93 GLY B CA 1
ATOM 1894 C C . GLY B 1 93 ? -14.367 -12.117 -1.965 1 98.88 93 GLY B C 1
ATOM 1895 O O . GLY B 1 93 ? -14.586 -10.914 -1.778 1 98.88 93 GLY B O 1
ATOM 1896 N N . VAL B 1 94 ? -14.875 -13.039 -1.213 1 98.88 94 VAL B N 1
ATOM 1897 C CA . VAL B 1 94 ? -15.812 -12.727 -0.138 1 98.88 94 VAL B CA 1
ATOM 1898 C C . VAL B 1 94 ? -15.102 -11.93 0.95 1 98.88 94 VAL B C 1
ATOM 1900 O O . VAL B 1 94 ? -15.625 -10.922 1.432 1 98.88 94 VAL B O 1
ATOM 1903 N N . ILE B 1 95 ? -13.914 -12.367 1.306 1 98.94 95 ILE B N 1
ATOM 1904 C CA . ILE B 1 95 ? -13.133 -11.68 2.326 1 98.94 95 ILE B CA 1
ATOM 1905 C C . ILE B 1 95 ? -12.859 -10.234 1.888 1 98.94 95 ILE B C 1
ATOM 1907 O O . ILE B 1 95 ? -12.977 -9.305 2.688 1 98.94 95 ILE B O 1
ATOM 1911 N N . TYR B 1 96 ? -12.516 -10.07 0.632 1 98.88 96 TYR B N 1
ATOM 1912 C CA . TYR B 1 96 ? -12.219 -8.727 0.137 1 98.88 96 TYR B CA 1
ATOM 1913 C C . TYR B 1 96 ? -13.469 -7.859 0.112 1 98.88 96 TYR B C 1
ATOM 1915 O O . TYR B 1 96 ? -13.453 -6.727 0.598 1 98.88 96 TYR B O 1
ATOM 1923 N N . VAL B 1 97 ? -14.547 -8.352 -0.453 1 98.81 97 VAL B N 1
ATOM 1924 C CA . VAL B 1 97 ? -15.75 -7.547 -0.627 1 98.81 97 VAL B CA 1
ATOM 1925 C C . VAL B 1 97 ? -16.328 -7.191 0.737 1 98.81 97 VAL B C 1
ATOM 1927 O O . VAL B 1 97 ? -16.672 -6.031 0.992 1 98.81 97 VAL B O 1
ATOM 1930 N N . VAL B 1 98 ? -16.375 -8.102 1.666 1 98.75 98 VAL B N 1
ATOM 1931 C CA . VAL B 1 98 ? -16.984 -7.852 2.969 1 98.75 98 VAL B CA 1
ATOM 1932 C C . VAL B 1 98 ? -15.992 -7.117 3.869 1 98.75 98 VAL B C 1
ATOM 1934 O O . VAL B 1 98 ? -16.312 -6.059 4.414 1 98.75 98 VAL B O 1
ATOM 1937 N N . GLY B 1 99 ? -14.789 -7.625 3.949 1 98.81 99 GLY B N 1
ATOM 1938 C CA . GLY B 1 99 ? -13.812 -7.137 4.91 1 98.81 99 GLY B CA 1
ATOM 1939 C C . GLY B 1 99 ? -13.164 -5.832 4.492 1 98.81 99 GLY B C 1
ATOM 1940 O O . GLY B 1 99 ? -12.586 -5.125 5.32 1 98.81 99 GLY B O 1
ATOM 1941 N N . MET B 1 100 ? -13.219 -5.57 3.24 1 98.56 100 MET B N 1
ATOM 1942 C CA . MET B 1 100 ? -12.609 -4.336 2.764 1 98.56 100 MET B CA 1
ATOM 1943 C C . MET B 1 100 ? -13.672 -3.367 2.246 1 98.56 100 MET B C 1
ATOM 1945 O O . MET B 1 100 ? -13.836 -2.275 2.789 1 98.56 100 MET B O 1
ATOM 1949 N N . PHE B 1 101 ? -14.492 -3.727 1.316 1 98.56 101 PHE B N 1
ATOM 1950 C CA . PHE B 1 101 ? -15.422 -2.801 0.672 1 98.56 101 PHE B CA 1
ATOM 1951 C C . PHE B 1 101 ? -16.562 -2.428 1.615 1 98.56 101 PHE B C 1
ATOM 1953 O O . PHE B 1 101 ? -16.812 -1.244 1.848 1 98.56 101 PHE B O 1
ATOM 1960 N N . VAL B 1 102 ? -17.266 -3.428 2.156 1 98.75 102 VAL B N 1
ATOM 1961 C CA . VAL B 1 102 ? -18.391 -3.162 3.045 1 98.75 102 VAL B CA 1
ATOM 1962 C C . VAL B 1 102 ? -17.906 -2.422 4.289 1 98.75 102 VAL B C 1
ATOM 1964 O O . VAL B 1 102 ? -18.531 -1.454 4.727 1 98.75 102 VAL B O 1
ATOM 1967 N N . VAL B 1 103 ? -16.75 -2.844 4.828 1 98.81 103 VAL B N 1
ATOM 1968 C CA . VAL B 1 103 ? -16.172 -2.188 6 1 98.81 103 VAL B CA 1
ATOM 1969 C C . VAL B 1 103 ? -15.891 -0.722 5.68 1 98.81 103 VAL B C 1
ATOM 1971 O O . VAL B 1 103 ? -16.141 0.161 6.504 1 98.81 103 VAL B O 1
ATOM 1974 N N . THR B 1 104 ? -15.406 -0.448 4.5 1 98.75 104 THR B N 1
ATOM 1975 C CA . THR B 1 104 ? -15.117 0.924 4.098 1 98.75 104 THR B CA 1
ATOM 1976 C C . THR B 1 104 ? -16.391 1.759 4.074 1 98.75 104 THR B C 1
ATOM 1978 O O . THR B 1 104 ? -16.453 2.84 4.668 1 98.75 104 THR B O 1
ATOM 1981 N N . MET B 1 105 ? -17.406 1.243 3.496 1 98.19 105 MET B N 1
ATOM 1982 C CA . MET B 1 105 ? -18.641 1.981 3.281 1 98.19 105 MET B CA 1
ATOM 1983 C C . MET B 1 105 ? -19.391 2.186 4.598 1 98.19 105 MET B C 1
ATOM 1985 O O . MET B 1 105 ? -20 3.234 4.816 1 98.19 105 MET B O 1
ATOM 1989 N N . VAL B 1 106 ? -19.312 1.209 5.445 1 98.5 106 VAL B N 1
ATOM 1990 C CA . VAL B 1 106 ? -20.172 1.195 6.625 1 98.5 106 VAL B CA 1
ATOM 1991 C C . VAL B 1 106 ? -19.469 1.891 7.785 1 98.5 106 VAL B C 1
ATOM 1993 O O . VAL B 1 106 ? -20.109 2.525 8.625 1 98.5 106 VAL B O 1
ATOM 1996 N N . PHE B 1 107 ? -18.125 1.822 7.809 1 98.56 107 PHE B N 1
ATOM 1997 C CA . PHE B 1 107 ? -17.453 2.295 9.016 1 98.56 107 PHE B CA 1
ATOM 1998 C C . PHE B 1 107 ? -16.5 3.438 8.695 1 98.56 107 PHE B C 1
ATOM 2000 O O . PHE B 1 107 ? -16.578 4.512 9.289 1 98.56 107 PHE B O 1
ATOM 2007 N N . ASN B 1 108 ? -15.641 3.344 7.73 1 98.69 108 ASN B N 1
ATOM 2008 C CA . ASN B 1 108 ? -14.586 4.324 7.496 1 98.69 108 ASN B CA 1
ATOM 2009 C C . ASN B 1 108 ? -15.133 5.594 6.848 1 98.69 108 ASN B C 1
ATOM 2011 O O . ASN B 1 108 ? -14.773 6.703 7.246 1 98.69 108 ASN B O 1
ATOM 2015 N N . VAL B 1 109 ? -16.016 5.414 5.863 1 98.31 109 VAL B N 1
ATOM 2016 C CA . VAL B 1 109 ? -16.531 6.562 5.129 1 98.31 109 VAL B CA 1
ATOM 2017 C C . VAL B 1 109 ? -17.344 7.449 6.062 1 98.31 109 VAL B C 1
ATOM 2019 O O . VAL B 1 109 ? -17.156 8.664 6.098 1 98.31 109 VAL B O 1
ATOM 2022 N N . PRO B 1 110 ? -18.234 6.922 6.875 1 98.19 110 PRO B N 1
ATOM 2023 C CA . PRO B 1 110 ? -18.984 7.777 7.809 1 98.19 110 PRO B CA 1
ATOM 2024 C C . PRO B 1 110 ? -18.062 8.5 8.789 1 98.19 110 PRO B C 1
ATOM 2026 O O . PRO B 1 110 ? -18.344 9.648 9.164 1 98.19 110 PRO B O 1
ATOM 2029 N N . LEU B 1 111 ? -17 7.895 9.266 1 98.19 111 LEU B N 1
ATOM 2030 C CA . LEU B 1 111 ? -16.047 8.547 10.164 1 98.19 111 LEU B CA 1
ATOM 2031 C C . LEU B 1 111 ? -15.312 9.68 9.453 1 98.19 111 LEU B C 1
ATOM 2033 O O . LEU B 1 111 ? -15.055 10.727 10.055 1 98.19 111 LEU B O 1
ATOM 2037 N N . ASN B 1 112 ? -15.016 9.469 8.203 1 98.31 112 ASN B N 1
ATOM 2038 C CA . ASN B 1 112 ? -14.438 10.539 7.406 1 98.31 112 ASN B CA 1
ATOM 2039 C C . ASN B 1 112 ? -15.391 11.727 7.285 1 98.31 112 ASN B C 1
ATOM 2041 O O . ASN B 1 112 ? -14.969 12.883 7.375 1 98.31 112 ASN B O 1
ATOM 2045 N N . ASP B 1 113 ? -16.641 11.453 7.027 1 97.81 113 ASP B N 1
ATOM 2046 C CA . ASP B 1 113 ? -17.656 12.492 6.879 1 97.81 113 ASP B CA 1
ATOM 2047 C C . ASP B 1 113 ? -17.812 13.297 8.164 1 97.81 113 ASP B C 1
ATOM 2049 O O . ASP B 1 113 ? -17.953 14.516 8.125 1 97.81 113 ASP B O 1
ATOM 2053 N N . ARG B 1 114 ? -17.828 12.641 9.273 1 96.75 114 ARG B N 1
ATOM 2054 C CA . ARG B 1 114 ? -17.922 13.32 10.562 1 96.75 114 ARG B CA 1
ATOM 2055 C C . ARG B 1 114 ? -16.719 14.242 10.789 1 96.75 114 ARG B C 1
ATOM 2057 O O . ARG B 1 114 ? -16.875 15.359 11.273 1 96.75 114 ARG B O 1
ATOM 2064 N N . LEU B 1 115 ? -15.547 13.75 10.438 1 97.12 115 LEU B N 1
ATOM 2065 C CA . LEU B 1 115 ? -14.336 14.547 10.586 1 97.12 115 LEU B CA 1
ATOM 2066 C C . LEU B 1 115 ? -14.391 15.781 9.695 1 97.12 115 LEU B C 1
ATOM 2068 O O . LEU B 1 115 ? -14.039 16.891 10.125 1 97.12 115 LEU B O 1
ATOM 2072 N N . ALA B 1 116 ? -14.867 15.602 8.484 1 96.44 116 ALA B N 1
ATOM 2073 C CA . ALA B 1 116 ? -14.945 16.688 7.504 1 96.44 116 ALA B CA 1
ATOM 2074 C C . ALA B 1 116 ? -15.914 17.766 7.969 1 96.44 116 ALA B C 1
ATOM 2076 O O . ALA B 1 116 ? -15.75 18.938 7.613 1 96.44 116 ALA B O 1
ATOM 2077 N N . ALA B 1 117 ? -16.859 17.422 8.766 1 95.69 117 ALA B N 1
ATOM 2078 C CA . ALA B 1 117 ? -17.891 18.344 9.227 1 95.69 117 ALA B CA 1
ATOM 2079 C C . ALA B 1 117 ? -17.422 19.141 10.453 1 95.69 117 ALA B C 1
ATOM 2081 O O . ALA B 1 117 ? -18.125 20 10.953 1 95.69 117 ALA B O 1
ATOM 2082 N N . THR B 1 118 ? -16.234 18.859 10.828 1 93.06 118 THR B N 1
ATOM 2083 C CA . THR B 1 118 ? -15.719 19.469 12.039 1 93.06 118 THR B CA 1
ATOM 2084 C C . THR B 1 118 ? -14.711 20.578 11.711 1 93.06 118 THR B C 1
ATOM 2086 O O . THR B 1 118 ? -13.859 20.391 10.836 1 93.06 118 THR B O 1
ATOM 2089 N N . ASP B 1 119 ? -14.82 21.703 12.406 1 92.25 119 ASP B N 1
ATOM 2090 C CA . ASP B 1 119 ? -13.805 22.75 12.312 1 92.25 119 ASP B CA 1
ATOM 2091 C C . ASP B 1 119 ? -12.531 22.344 13.055 1 92.25 119 ASP B C 1
ATOM 2093 O O . ASP B 1 119 ? -12.531 22.25 14.281 1 92.25 119 ASP B O 1
ATOM 2097 N N . PRO B 1 120 ? -11.477 22.203 12.312 1 91.31 120 PRO B N 1
ATOM 2098 C CA . PRO B 1 120 ? -10.242 21.703 12.922 1 91.31 120 PRO B CA 1
ATOM 2099 C C . PRO B 1 120 ? -9.758 22.578 14.07 1 91.31 120 PRO B C 1
ATOM 2101 O O . PRO B 1 120 ? -9.047 22.094 14.961 1 91.31 120 PRO B O 1
ATOM 2104 N N . ALA B 1 121 ? -10.078 23.781 14.117 1 87.88 121 ALA B N 1
ATOM 2105 C CA . ALA B 1 121 ? -9.578 24.734 15.102 1 87.88 121 ALA B CA 1
ATOM 2106 C C . ALA B 1 121 ? -10.516 24.828 16.312 1 87.88 121 ALA B C 1
ATOM 2108 O O . ALA B 1 121 ? -10.18 25.438 17.328 1 87.88 121 ALA B O 1
ATOM 2109 N N . SER B 1 122 ? -11.656 24.156 16.188 1 90.19 122 SER B N 1
ATOM 2110 C CA . SER B 1 122 ? -12.633 24.234 17.266 1 90.19 122 SER B CA 1
ATOM 2111 C C . SER B 1 122 ? -12.289 23.281 18.406 1 90.19 122 SER B C 1
ATOM 2113 O O . SER B 1 122 ? -11.68 22.234 18.172 1 90.19 122 SER B O 1
ATOM 2115 N N . SER B 1 123 ? -12.609 23.641 19.594 1 89.44 123 SER B N 1
ATOM 2116 C CA . SER B 1 123 ? -12.414 22.766 20.75 1 89.44 123 SER B CA 1
ATOM 2117 C C . SER B 1 123 ? -13.211 21.484 20.609 1 89.44 123 SER B C 1
ATOM 2119 O O . SER B 1 123 ? -12.859 20.453 21.203 1 89.44 123 SER B O 1
ATOM 2121 N N . ALA B 1 124 ? -14.234 21.562 19.828 1 91.94 124 ALA B N 1
ATOM 2122 C CA . ALA B 1 124 ? -15.109 20.406 19.641 1 91.94 124 ALA B CA 1
ATOM 2123 C C . ALA B 1 124 ? -14.422 19.344 18.766 1 91.94 124 ALA B C 1
ATOM 2125 O O . ALA B 1 124 ? -14.883 18.203 18.688 1 91.94 124 ALA B O 1
ATOM 2126 N N . ALA B 1 125 ? -13.289 19.719 18.219 1 94.44 125 ALA B N 1
ATOM 2127 C CA . ALA B 1 125 ? -12.609 18.828 17.281 1 94.44 125 ALA B CA 1
ATOM 2128 C C . ALA B 1 125 ? -11.82 17.75 18.016 1 94.44 125 ALA B C 1
ATOM 2130 O O . ALA B 1 125 ? -11.625 16.656 17.484 1 94.44 125 ALA B O 1
ATOM 2131 N N . ALA B 1 126 ? -11.422 18.016 19.219 1 95.12 126 ALA B N 1
ATOM 2132 C CA . ALA B 1 126 ? -10.484 17.156 19.938 1 95.12 126 ALA B CA 1
ATOM 2133 C C . ALA B 1 126 ? -11.078 15.766 20.141 1 95.12 126 ALA B C 1
ATOM 2135 O O . ALA B 1 126 ? -10.461 14.758 19.766 1 95.12 126 ALA B O 1
ATOM 2136 N N . PRO B 1 127 ? -12.305 15.68 20.672 1 95.81 127 PRO B N 1
ATOM 2137 C CA . PRO B 1 127 ? -12.859 14.344 20.859 1 95.81 127 PRO B CA 1
ATOM 2138 C C . PRO B 1 127 ? -13.156 13.625 19.547 1 95.81 127 PRO B C 1
ATOM 2140 O O . PRO B 1 127 ? -13.062 12.398 19.469 1 95.81 127 PRO B O 1
ATOM 2143 N N . ILE B 1 128 ? -13.531 14.328 18.516 1 96.62 128 ILE B N 1
ATOM 2144 C CA . ILE B 1 128 ? -13.82 13.75 17.219 1 96.62 128 ILE B CA 1
ATOM 2145 C C . ILE B 1 128 ? -12.539 13.195 16.594 1 96.62 128 ILE B C 1
ATOM 2147 O O . ILE B 1 128 ? -12.531 12.086 16.062 1 96.62 128 ILE B O 1
ATOM 2151 N N . TRP B 1 129 ? -11.477 13.953 16.766 1 97.62 129 TRP B N 1
ATOM 2152 C CA . TRP B 1 129 ? -10.18 13.531 16.25 1 97.62 129 TRP B CA 1
ATOM 2153 C C . TRP B 1 129 ? -9.664 12.312 17 1 97.62 129 TRP B C 1
ATOM 2155 O O . TRP B 1 129 ? -9.188 11.352 16.391 1 97.62 129 TRP B O 1
ATOM 2165 N N . ALA B 1 130 ? -9.812 12.289 18.281 1 96.94 130 ALA B N 1
ATOM 2166 C CA . ALA B 1 130 ? -9.367 11.164 19.094 1 96.94 130 ALA B CA 1
ATOM 2167 C C . ALA B 1 130 ? -10.109 9.883 18.688 1 96.94 130 ALA B C 1
ATOM 2169 O O . ALA B 1 130 ? -9.492 8.82 18.578 1 96.94 130 ALA B O 1
ATOM 2170 N N . ARG B 1 131 ? -11.375 10.031 18.516 1 96.75 131 ARG B N 1
ATOM 2171 C CA . ARG B 1 131 ? -12.188 8.891 18.094 1 96.75 131 ARG B CA 1
ATOM 2172 C C . ARG B 1 131 ? -11.789 8.422 16.703 1 96.75 131 ARG B C 1
ATOM 2174 O O . ARG B 1 131 ? -11.75 7.219 16.422 1 96.75 131 ARG B O 1
ATOM 2181 N N . HIS B 1 132 ? -11.594 9.367 15.805 1 98 132 HIS B N 1
ATOM 2182 C CA . HIS B 1 132 ? -11.148 9.039 14.461 1 98 132 HIS B CA 1
ATOM 2183 C C . HIS B 1 132 ? -9.844 8.25 14.484 1 98 132 HIS B C 1
ATOM 2185 O O . HIS B 1 132 ? -9.719 7.219 13.828 1 98 132 HIS B O 1
ATOM 2191 N N . LEU B 1 133 ? -8.891 8.672 15.289 1 98.31 133 LEU B N 1
ATOM 2192 C CA . LEU B 1 133 ? -7.586 8.023 15.383 1 98.31 133 LEU B CA 1
ATOM 2193 C C . LEU B 1 133 ? -7.719 6.598 15.898 1 98.31 133 LEU B C 1
ATOM 2195 O O . LEU B 1 133 ? -6.949 5.719 15.508 1 98.31 133 LEU B O 1
ATOM 2199 N N . THR B 1 134 ? -8.703 6.336 16.656 1 98.25 134 THR B N 1
ATOM 2200 C CA . THR B 1 134 ? -8.852 5.008 17.25 1 98.25 134 THR B CA 1
ATOM 2201 C C . THR B 1 134 ? -9.758 4.133 16.375 1 98.25 134 THR B C 1
ATOM 2203 O O . THR B 1 134 ? -9.305 3.141 15.805 1 98.25 134 THR B O 1
ATOM 2206 N N . ASP B 1 135 ? -10.984 4.586 16.141 1 98.69 135 ASP B N 1
ATOM 2207 C CA . ASP B 1 135 ? -11.984 3.758 15.477 1 98.69 135 ASP B CA 1
ATOM 2208 C C . ASP B 1 135 ? -11.664 3.586 13.992 1 98.69 135 ASP B C 1
ATOM 2210 O O . ASP B 1 135 ? -11.773 2.484 13.453 1 98.69 135 ASP B O 1
ATOM 2214 N N . TRP B 1 136 ? -11.352 4.715 13.383 1 98.75 136 TRP B N 1
ATOM 2215 C CA . TRP B 1 136 ? -11.016 4.641 11.969 1 98.75 136 TRP B CA 1
ATOM 2216 C C . TRP B 1 136 ? -9.828 3.713 11.734 1 98.75 136 TRP B C 1
ATOM 2218 O O . TRP B 1 136 ? -9.844 2.898 10.812 1 98.75 136 TRP B O 1
ATOM 2228 N N . THR B 1 137 ? -8.859 3.828 12.594 1 98.81 137 THR B N 1
ATOM 2229 C CA . THR B 1 137 ? -7.656 3.025 12.445 1 98.81 137 THR B CA 1
ATOM 2230 C C . THR B 1 137 ? -7.953 1.549 12.688 1 98.81 137 THR B C 1
ATOM 2232 O O . THR B 1 137 ? -7.398 0.676 12.023 1 98.81 137 THR B O 1
ATOM 2235 N N . PHE B 1 138 ? -8.789 1.242 13.641 1 98.81 138 PHE B N 1
ATOM 2236 C CA . PHE B 1 138 ? -9.172 -0.14 13.906 1 98.81 138 PHE B CA 1
ATOM 2237 C C . PHE B 1 138 ? -9.781 -0.776 12.656 1 98.81 138 PHE B C 1
ATOM 2239 O O . PHE B 1 138 ? -9.375 -1.868 12.25 1 98.81 138 PHE B O 1
ATOM 2246 N N . TRP B 1 139 ? -10.695 -0.104 12.086 1 98.81 139 TRP B N 1
ATOM 2247 C CA . TRP B 1 139 ? -11.359 -0.656 10.914 1 98.81 139 TRP B CA 1
ATOM 2248 C C . TRP B 1 139 ? -10.414 -0.683 9.719 1 98.81 139 TRP B C 1
ATOM 2250 O O . TRP B 1 139 ? -10.547 -1.534 8.836 1 98.81 139 TRP B O 1
ATOM 2260 N N . ASN B 1 140 ? -9.43 0.259 9.727 1 98.88 140 ASN B N 1
ATOM 2261 C CA . ASN B 1 140 ? -8.406 0.211 8.688 1 98.88 140 ASN B CA 1
ATOM 2262 C C . ASN B 1 140 ? -7.512 -1.017 8.836 1 98.88 140 ASN B C 1
ATOM 2264 O O . ASN B 1 140 ? -7.066 -1.589 7.84 1 98.88 140 ASN B O 1
ATOM 2268 N N . HIS B 1 141 ? -7.238 -1.511 10.078 1 98.88 141 HIS B N 1
ATOM 2269 C CA . HIS B 1 141 ? -6.535 -2.771 10.281 1 98.88 141 HIS B CA 1
ATOM 2270 C C . HIS B 1 141 ? -7.301 -3.936 9.656 1 98.88 141 HIS B C 1
ATOM 2272 O O . HIS B 1 141 ? -6.703 -4.816 9.031 1 98.88 141 HIS B O 1
ATOM 2278 N N . VAL B 1 142 ? -8.609 -3.891 9.82 1 98.88 142 VAL B N 1
ATOM 2279 C CA . VAL B 1 142 ? -9.469 -4.938 9.273 1 98.88 142 VAL B CA 1
ATOM 2280 C C . VAL B 1 142 ? -9.352 -4.957 7.75 1 98.88 142 VAL B C 1
ATOM 2282 O O . VAL B 1 142 ? -9.156 -6.016 7.148 1 98.88 142 VAL B O 1
ATOM 2285 N N . ARG B 1 143 ? -9.414 -3.773 7.129 1 98.94 143 ARG B N 1
ATOM 2286 C CA . ARG B 1 143 ? -9.266 -3.656 5.68 1 98.94 143 ARG B CA 1
ATOM 2287 C C . ARG B 1 143 ? -7.906 -4.172 5.223 1 98.94 143 ARG B C 1
ATOM 2289 O O . ARG B 1 143 ? -7.809 -4.852 4.195 1 98.94 143 ARG B O 1
ATOM 2296 N N . THR B 1 144 ? -6.887 -3.852 6.047 1 98.94 144 THR B N 1
ATOM 2297 C CA . THR B 1 144 ? -5.527 -4.273 5.73 1 98.94 144 THR B CA 1
ATOM 2298 C C . THR B 1 144 ? -5.422 -5.797 5.734 1 98.94 144 THR B C 1
ATOM 2300 O O . THR B 1 144 ? -4.949 -6.395 4.762 1 98.94 144 THR B O 1
ATOM 2303 N N . VAL B 1 145 ? -5.902 -6.422 6.754 1 98.88 145 VAL B N 1
ATOM 2304 C CA . VAL B 1 145 ? -5.797 -7.867 6.926 1 98.88 145 VAL B CA 1
ATOM 2305 C C . VAL B 1 145 ? -6.66 -8.57 5.883 1 98.88 145 VAL B C 1
ATOM 2307 O O . VAL B 1 145 ? -6.23 -9.562 5.277 1 98.88 145 VAL B O 1
ATOM 2310 N N . ALA B 1 146 ? -7.844 -8.023 5.648 1 98.94 146 ALA B N 1
ATOM 2311 C CA . ALA B 1 146 ? -8.75 -8.625 4.672 1 98.94 146 ALA B CA 1
ATOM 2312 C C . ALA B 1 146 ? -8.148 -8.578 3.27 1 98.94 146 ALA B C 1
ATOM 2314 O O . ALA B 1 146 ? -8.188 -9.57 2.543 1 98.94 146 ALA B O 1
ATOM 2315 N N . SER B 1 147 ? -7.609 -7.445 2.891 1 98.94 147 SER B N 1
ATOM 2316 C CA . SER B 1 147 ? -7.043 -7.289 1.556 1 98.94 147 SER B CA 1
ATOM 2317 C C . SER B 1 147 ? -5.797 -8.156 1.38 1 98.94 147 SER B C 1
ATOM 2319 O O . SER B 1 147 ? -5.566 -8.703 0.303 1 98.94 147 SER B O 1
ATOM 2321 N N . THR B 1 148 ? -4.992 -8.266 2.455 1 98.94 148 THR B N 1
ATOM 2322 C CA . THR B 1 148 ? -3.811 -9.117 2.391 1 98.94 148 THR B CA 1
ATOM 2323 C C . THR B 1 148 ? -4.207 -10.578 2.246 1 98.94 148 THR B C 1
ATOM 2325 O O . THR B 1 148 ? -3.639 -11.305 1.425 1 98.94 148 THR B O 1
ATOM 2328 N N . ALA B 1 149 ? -5.172 -10.992 3.047 1 98.94 149 ALA B N 1
ATOM 2329 C CA . ALA B 1 149 ? -5.652 -12.367 2.979 1 98.94 149 ALA B CA 1
ATOM 2330 C C . ALA B 1 149 ? -6.195 -12.688 1.591 1 98.94 149 ALA B C 1
ATOM 2332 O O . ALA B 1 149 ? -5.945 -13.773 1.056 1 98.94 149 ALA B O 1
ATOM 2333 N N . ALA B 1 150 ? -6.922 -11.75 1.048 1 98.94 150 ALA B N 1
ATOM 2334 C CA . ALA B 1 150 ? -7.469 -11.945 -0.293 1 98.94 150 ALA B CA 1
ATOM 2335 C C . ALA B 1 150 ? -6.352 -12.086 -1.324 1 98.94 150 ALA B C 1
ATOM 2337 O O . ALA B 1 150 ? -6.402 -12.953 -2.193 1 98.94 150 ALA B O 1
ATOM 2338 N N . MET B 1 151 ? -5.352 -11.258 -1.258 1 98.94 151 MET B N 1
ATOM 2339 C CA . MET B 1 151 ? -4.195 -11.352 -2.148 1 98.94 151 MET B CA 1
ATOM 2340 C C . MET B 1 151 ? -3.588 -12.75 -2.1 1 98.94 151 MET B C 1
ATOM 2342 O O . MET B 1 151 ? -3.363 -13.367 -3.141 1 98.94 151 MET B O 1
ATOM 2346 N N . VAL B 1 152 ? -3.402 -13.242 -0.893 1 98.94 152 VAL B N 1
ATOM 2347 C CA . VAL B 1 152 ? -2.748 -14.531 -0.702 1 98.94 152 VAL B CA 1
ATOM 2348 C C . VAL B 1 152 ? -3.629 -15.641 -1.266 1 98.94 152 VAL B C 1
ATOM 2350 O O . VAL B 1 152 ? -3.137 -16.547 -1.949 1 98.94 152 VAL B O 1
ATOM 2353 N N . LEU B 1 153 ? -4.887 -15.57 -1.051 1 98.94 153 LEU B N 1
ATOM 2354 C CA . LEU B 1 153 ? -5.805 -16.594 -1.532 1 98.94 153 LEU B CA 1
ATOM 2355 C C . LEU B 1 153 ? -5.859 -16.609 -3.057 1 98.94 153 LEU B C 1
ATOM 2357 O O . LEU B 1 153 ? -5.941 -17.672 -3.674 1 98.94 153 LEU B O 1
ATOM 2361 N N . PHE B 1 154 ? -5.816 -15.445 -3.682 1 98.88 154 PHE B N 1
ATOM 2362 C CA . PHE B 1 154 ? -5.809 -15.391 -5.141 1 98.88 154 PHE B CA 1
ATOM 2363 C C . PHE B 1 154 ? -4.488 -15.922 -5.691 1 98.88 154 PHE B C 1
ATOM 2365 O O . PHE B 1 154 ? -4.461 -16.547 -6.754 1 98.88 154 PHE B O 1
ATOM 2372 N N . MET B 1 155 ? -3.387 -15.664 -4.93 1 98.81 155 MET B N 1
ATOM 2373 C CA . MET B 1 155 ? -2.111 -16.25 -5.332 1 98.81 155 MET B CA 1
ATOM 2374 C C . MET B 1 155 ? -2.154 -17.766 -5.234 1 98.81 155 MET B C 1
ATOM 2376 O O . MET B 1 155 ? -1.594 -18.469 -6.078 1 98.81 155 MET B O 1
ATOM 2380 N N . VAL B 1 156 ? -2.826 -18.266 -4.207 1 98.56 156 VAL B N 1
ATOM 2381 C CA . VAL B 1 156 ? -3.012 -19.703 -4.055 1 98.56 156 VAL B CA 1
ATOM 2382 C C . VAL B 1 156 ? -3.807 -20.25 -5.238 1 98.56 156 VAL B C 1
ATOM 2384 O O . VAL B 1 156 ? -3.451 -21.281 -5.812 1 98.56 156 VAL B O 1
ATOM 2387 N N . ALA B 1 157 ? -4.824 -19.547 -5.613 1 98.12 157 ALA B N 1
ATOM 2388 C CA . ALA B 1 157 ? -5.641 -19.984 -6.746 1 98.12 157 ALA B CA 1
ATOM 2389 C C . ALA B 1 157 ? -4.82 -20 -8.039 1 98.12 157 ALA B C 1
ATOM 2391 O O . ALA B 1 157 ? -4.938 -20.922 -8.836 1 98.12 157 ALA B O 1
ATOM 2392 N N . ILE B 1 158 ? -4.027 -19.016 -8.234 1 97.69 158 ILE B N 1
ATOM 2393 C CA . ILE B 1 158 ? -3.168 -18.922 -9.414 1 97.69 158 ILE B CA 1
ATOM 2394 C C . ILE B 1 158 ? -2.203 -20.109 -9.438 1 97.69 158 ILE B C 1
ATOM 2396 O O . ILE B 1 158 ? -1.994 -20.734 -10.477 1 97.69 158 ILE B O 1
ATOM 2400 N N . ALA B 1 159 ? -1.675 -20.484 -8.25 1 96.69 159 ALA B N 1
ATOM 2401 C CA . ALA B 1 159 ? -0.699 -21.562 -8.141 1 96.69 159 ALA B CA 1
ATOM 2402 C C . ALA B 1 159 ? -1.35 -22.922 -8.406 1 96.69 159 ALA B C 1
ATOM 2404 O O . ALA B 1 159 ? -0.676 -23.859 -8.812 1 96.69 159 ALA B O 1
ATOM 2405 N N . GLN B 1 160 ? -2.625 -23 -8.25 1 95.06 160 GLN B N 1
ATOM 2406 C CA . GLN B 1 160 ? -3.336 -24.266 -8.391 1 95.06 160 GLN B CA 1
ATOM 2407 C C . GLN B 1 160 ? -3.854 -24.438 -9.82 1 95.06 160 GLN B C 1
ATOM 2409 O O . GLN B 1 160 ? -4.32 -25.531 -10.18 1 95.06 160 GLN B O 1
ATOM 2414 N N . ARG B 1 161 ? -3.771 -23.375 -10.586 1 88.81 161 ARG B N 1
ATOM 2415 C CA . ARG B 1 161 ? -4.348 -23.422 -11.93 1 88.81 161 ARG B CA 1
ATOM 2416 C C . ARG B 1 161 ? -3.26 -23.438 -12.992 1 88.81 161 ARG B C 1
ATOM 2418 O O . ARG B 1 161 ? -3.422 -24.047 -14.055 1 88.81 161 ARG B O 1
#